Protein AF-A0A225UMZ2-F1 (afdb_monomer_lite)

Foldseek 3Di:
DKDKDKDWAAPDDQVVLVVVVVVLLQDQVSVCLLQVQWPDWAFPDDPDPFKTWIWTARDPQDIWIKIWGKDWDDWDDDPDQKTKTHMKIKIWTDDDPPPDPPPSVPPDPDDDDKGKIKMWTWIFMARPVVRDTIIMIMIIMDIDDDDPVRVVVVVVSVVSSVQSSCVVRPHHSDDDD

Structure (mmCIF, N/CA/C/O backbone):
data_AF-A0A225UMZ2-F1
#
_entry.id   AF-A0A225UMZ2-F1
#
loop_
_atom_site.group_PDB
_atom_site.id
_atom_site.type_symbol
_atom_site.label_atom_id
_atom_site.label_alt_id
_atom_site.label_comp_id
_atom_site.label_asym_id
_atom_site.label_entity_id
_atom_site.label_seq_id
_atom_site.pdbx_PDB_ins_code
_atom_site.Cartn_x
_atom_site.Cartn_y
_atom_site.Cartn_z
_atom_site.occupancy
_atom_site.B_iso_or_equiv
_atom_site.auth_seq_id
_atom_site.auth_comp_id
_atom_site.auth_asym_id
_atom_site.auth_atom_id
_atom_site.pdbx_PDB_model_num
ATOM 1 N N . MET A 1 1 ? 6.410 16.749 -6.925 1.00 76.00 1 MET A N 1
ATOM 2 C CA . MET A 1 1 ? 5.091 16.832 -6.270 1.00 76.00 1 MET A CA 1
ATOM 3 C C . MET A 1 1 ? 5.133 15.996 -5.007 1.00 76.00 1 MET A C 1
ATOM 5 O O . MET A 1 1 ? 5.710 14.918 -5.024 1.00 76.00 1 MET A O 1
ATOM 9 N N . GLU A 1 2 ? 4.559 16.502 -3.923 1.00 85.69 2 GLU A N 1
ATOM 10 C CA . GLU A 1 2 ? 4.365 15.748 -2.683 1.00 85.69 2 GLU A CA 1
ATOM 11 C C . GLU A 1 2 ? 2.868 15.658 -2.413 1.00 85.69 2 GLU A C 1
ATOM 13 O O . GLU A 1 2 ? 2.123 16.589 -2.733 1.00 85.69 2 GLU A O 1
ATOM 18 N N . PHE A 1 3 ? 2.417 14.535 -1.869 1.00 87.19 3 PHE A N 1
ATOM 19 C CA . PHE A 1 3 ? 1.019 14.335 -1.529 1.00 87.19 3 PHE A CA 1
ATOM 20 C C . PHE A 1 3 ? 0.866 13.487 -0.272 1.00 87.19 3 PHE A C 1
ATOM 22 O O . PHE A 1 3 ? 1.701 12.640 0.051 1.00 87.19 3 PHE A O 1
ATOM 29 N N . VAL A 1 4 ? -0.253 13.714 0.411 1.00 90.75 4 VAL A N 1
ATOM 30 C CA . VAL A 1 4 ? -0.710 12.905 1.535 1.00 90.75 4 VAL A CA 1
ATOM 31 C C . VAL A 1 4 ? -2.214 12.734 1.395 1.00 90.75 4 VAL A C 1
ATOM 33 O O . VAL A 1 4 ? -2.961 13.709 1.437 1.00 90.75 4 VAL A O 1
ATOM 36 N N . PHE A 1 5 ? -2.663 11.493 1.273 1.00 90.75 5 PHE A N 1
ATOM 37 C CA . PHE A 1 5 ? -4.070 11.134 1.382 1.00 90.75 5 PHE A CA 1
ATOM 38 C C . PHE A 1 5 ? -4.278 10.375 2.679 1.00 90.75 5 PHE A C 1
ATOM 40 O O . PHE A 1 5 ? -3.479 9.512 3.026 1.00 90.75 5 PHE A O 1
ATOM 47 N N . THR A 1 6 ? -5.336 10.703 3.410 1.00 91.62 6 THR A N 1
ATOM 48 C CA . THR A 1 6 ? -5.644 10.071 4.694 1.00 91.62 6 THR A CA 1
ATOM 49 C C . THR A 1 6 ? -7.100 9.645 4.707 1.00 91.62 6 THR A C 1
ATOM 51 O O . THR A 1 6 ? -7.973 10.432 4.346 1.00 91.62 6 THR A O 1
ATOM 54 N N . LYS A 1 7 ? -7.363 8.416 5.150 1.00 91.62 7 LYS A N 1
ATOM 55 C CA . LYS A 1 7 ? -8.717 7.894 5.340 1.00 91.62 7 LYS A CA 1
ATOM 56 C C . LYS A 1 7 ? -8.797 7.098 6.637 1.00 91.62 7 LYS A C 1
ATOM 58 O O . LYS A 1 7 ? -7.890 6.328 6.955 1.00 91.62 7 LYS A O 1
ATOM 63 N N . ASN A 1 8 ? -9.877 7.310 7.385 1.00 92.62 8 ASN A N 1
ATOM 64 C CA . ASN A 1 8 ? -10.164 6.553 8.598 1.00 92.62 8 ASN A CA 1
ATOM 65 C C . ASN A 1 8 ? -11.113 5.396 8.266 1.00 92.62 8 ASN A C 1
ATOM 67 O O . ASN A 1 8 ? -12.012 5.534 7.436 1.00 92.62 8 ASN A O 1
ATOM 71 N N . PHE A 1 9 ? -10.917 4.280 8.948 1.00 92.19 9 PHE A N 1
ATOM 72 C CA . PHE A 1 9 ? -11.691 3.056 8.851 1.00 92.19 9 PHE A CA 1
ATOM 73 C C . PHE A 1 9 ? -11.957 2.513 10.255 1.00 92.19 9 PHE A C 1
ATOM 75 O O . PHE A 1 9 ? -11.278 2.879 11.214 1.00 92.19 9 PHE A O 1
ATOM 82 N N . TYR A 1 10 ? -12.925 1.609 10.361 1.00 92.00 10 TYR A N 1
ATOM 83 C CA . TYR A 1 10 ? -13.291 0.966 11.617 1.00 92.00 10 TYR A CA 1
ATOM 84 C C . TYR A 1 10 ? -13.290 -0.550 11.439 1.00 92.00 10 TYR A C 1
ATOM 86 O O . TYR A 1 10 ? -13.805 -1.060 10.446 1.00 92.00 10 TYR A O 1
ATOM 94 N N . GLY A 1 11 ? -12.716 -1.260 12.411 1.00 91.06 11 GLY A N 1
ATOM 95 C CA . GLY A 1 11 ? -12.683 -2.723 12.435 1.00 91.06 11 GLY A CA 1
ATOM 96 C C . GLY A 1 11 ? -11.628 -3.356 11.525 1.00 91.06 11 GLY A C 1
ATOM 97 O O . GLY A 1 11 ? -11.716 -4.550 11.253 1.00 91.06 11 GLY A O 1
ATOM 98 N N . LEU A 1 12 ? -10.638 -2.594 11.046 1.00 92.75 12 LEU A N 1
ATOM 99 C CA . LEU A 1 12 ? -9.541 -3.166 10.262 1.00 92.75 12 LEU A CA 1
ATOM 100 C C . LEU A 1 12 ? -8.476 -3.780 11.173 1.00 92.75 12 LEU A C 1
ATOM 102 O O . LEU A 1 12 ? -8.051 -3.162 12.147 1.00 92.75 12 LEU A O 1
ATOM 106 N N . ASN A 1 13 ? -7.974 -4.956 10.796 1.00 93.62 13 ASN A N 1
ATOM 107 C CA . ASN A 1 13 ? -6.740 -5.497 11.355 1.00 93.62 13 ASN A CA 1
ATOM 108 C C . ASN A 1 13 ? -5.546 -4.933 10.573 1.00 93.62 13 ASN A C 1
ATOM 110 O O . ASN A 1 13 ? -5.276 -5.335 9.439 1.00 93.62 13 ASN A O 1
ATOM 114 N N . VAL A 1 14 ? -4.842 -3.978 11.180 1.00 92.88 14 VAL A N 1
ATOM 115 C CA . VAL A 1 14 ? -3.746 -3.237 10.542 1.00 92.88 14 VAL A CA 1
ATOM 116 C C . VAL A 1 14 ? -2.566 -4.145 10.183 1.00 92.88 14 VAL A C 1
ATOM 118 O O . VAL A 1 14 ? -2.003 -4.010 9.097 1.00 92.88 14 VAL A O 1
ATOM 121 N N . LEU A 1 15 ? -2.209 -5.101 11.045 1.00 91.50 15 LEU A N 1
ATOM 122 C CA . LEU A 1 15 ? -1.116 -6.038 10.770 1.00 91.50 15 LEU A CA 1
ATOM 123 C C . LEU A 1 15 ? -1.454 -6.947 9.585 1.00 91.50 15 LEU A C 1
ATOM 125 O O . LEU A 1 15 ? -0.656 -7.074 8.656 1.00 91.50 15 LEU A O 1
ATOM 129 N N . GLU A 1 16 ? -2.641 -7.550 9.601 1.00 93.38 16 GLU A N 1
ATOM 130 C CA . GLU A 1 16 ? -3.085 -8.452 8.537 1.00 93.38 16 GLU A CA 1
ATOM 131 C C . GLU A 1 16 ? -3.171 -7.723 7.189 1.00 93.38 16 GLU A C 1
ATOM 133 O O . GLU A 1 16 ? -2.684 -8.224 6.174 1.00 93.38 16 GLU A O 1
ATOM 138 N N . LEU A 1 17 ? -3.719 -6.504 7.178 1.00 94.06 17 LEU A N 1
ATOM 139 C CA . LEU A 1 17 ? -3.796 -5.659 5.987 1.00 94.06 17 LEU A CA 1
ATOM 140 C C . LEU A 1 17 ? -2.411 -5.394 5.386 1.00 94.06 17 LEU A C 1
ATOM 142 O O . LEU A 1 17 ? -2.221 -5.494 4.170 1.00 94.06 17 LEU A O 1
ATOM 146 N N . MET A 1 18 ? -1.430 -5.080 6.231 1.00 93.38 18 MET A N 1
ATOM 147 C CA . MET A 1 18 ? -0.075 -4.758 5.789 1.00 93.38 18 MET A CA 1
ATOM 148 C C . MET A 1 18 ? 0.695 -5.999 5.335 1.00 93.38 18 MET A C 1
ATOM 150 O O . MET A 1 18 ? 1.402 -5.938 4.330 1.00 93.38 18 MET A O 1
ATOM 154 N N . GLN A 1 19 ? 0.490 -7.148 5.981 1.00 91.69 19 GLN A N 1
ATOM 155 C CA . GLN A 1 19 ? 1.027 -8.433 5.523 1.00 91.69 19 GLN A CA 1
ATOM 156 C C . GLN A 1 19 ? 0.451 -8.837 4.163 1.00 91.69 19 GLN A C 1
ATOM 158 O O . GLN A 1 19 ? 1.203 -9.213 3.263 1.00 91.69 19 GLN A O 1
ATOM 163 N N . ARG A 1 20 ? -0.867 -8.708 3.971 1.00 93.56 20 ARG A N 1
ATOM 164 C CA . ARG A 1 20 ? -1.516 -8.974 2.679 1.00 93.56 20 ARG A CA 1
ATOM 165 C C . ARG A 1 20 ? -1.030 -8.013 1.599 1.00 93.56 20 ARG A C 1
ATOM 167 O O . ARG A 1 20 ? -0.719 -8.452 0.497 1.00 93.56 20 ARG A O 1
ATOM 174 N N . THR A 1 21 ? -0.890 -6.726 1.923 1.00 92.88 21 THR A N 1
ATOM 175 C CA . THR A 1 21 ? -0.311 -5.732 1.004 1.00 92.88 21 THR A CA 1
ATOM 176 C C . THR A 1 21 ? 1.104 -6.121 0.588 1.00 92.88 21 THR A C 1
ATOM 178 O O . THR A 1 21 ? 1.418 -6.103 -0.601 1.00 92.88 21 THR A O 1
ATOM 181 N N . TRP A 1 22 ? 1.944 -6.520 1.546 1.00 90.81 22 TRP A N 1
ATOM 182 C CA . TRP A 1 22 ? 3.306 -6.973 1.286 1.00 90.81 22 TRP A CA 1
ATOM 183 C C . TRP A 1 22 ? 3.336 -8.181 0.348 1.00 90.81 22 TRP A C 1
ATOM 185 O O . TRP A 1 22 ? 3.989 -8.124 -0.692 1.00 90.81 22 TRP A O 1
ATOM 195 N N . VAL A 1 23 ? 2.589 -9.242 0.659 1.00 90.69 23 VAL A N 1
ATOM 196 C CA . VAL A 1 23 ? 2.543 -10.459 -0.167 1.00 90.69 23 VAL A CA 1
ATOM 197 C C . VAL A 1 23 ? 2.048 -10.149 -1.582 1.00 90.69 23 VAL A C 1
ATOM 199 O O . VAL A 1 23 ? 2.698 -10.537 -2.554 1.00 90.69 23 VAL A O 1
ATOM 202 N N . ASN A 1 24 ? 0.964 -9.379 -1.712 1.00 91.50 24 ASN A N 1
ATOM 203 C CA . ASN A 1 24 ? 0.419 -8.988 -3.013 1.00 91.50 24 ASN A CA 1
ATOM 204 C C . ASN A 1 24 ? 1.403 -8.129 -3.818 1.00 91.50 24 ASN A C 1
ATOM 206 O O . ASN A 1 24 ? 1.439 -8.224 -5.041 1.00 91.50 24 ASN A O 1
ATOM 210 N N . SER A 1 25 ? 2.235 -7.323 -3.148 1.00 88.38 25 SER A N 1
ATOM 211 C CA . SER A 1 25 ? 3.256 -6.498 -3.805 1.00 88.38 25 SER A CA 1
ATOM 212 C C . SER A 1 25 ? 4.420 -7.290 -4.407 1.00 88.38 25 SER A C 1
ATOM 214 O O . SER A 1 25 ? 5.198 -6.728 -5.173 1.00 88.38 25 SER A O 1
ATOM 216 N N . LEU A 1 26 ? 4.540 -8.581 -4.076 1.00 88.19 26 LEU A N 1
ATOM 217 C CA . LEU A 1 26 ? 5.625 -9.461 -4.520 1.00 88.19 26 LEU A CA 1
ATOM 218 C C . LEU A 1 26 ? 5.174 -10.525 -5.532 1.00 88.19 26 LEU A C 1
ATOM 220 O O . LEU A 1 26 ? 6.015 -11.192 -6.134 1.00 88.19 26 LEU A O 1
ATOM 224 N N . GLN A 1 27 ? 3.867 -10.689 -5.740 1.00 91.00 27 GLN A N 1
ATOM 225 C CA . GLN A 1 27 ? 3.296 -11.666 -6.667 1.00 91.00 27 GLN A CA 1
ATOM 226 C C . GLN A 1 27 ? 2.746 -10.956 -7.901 1.00 91.00 27 GLN A C 1
ATOM 228 O O . GLN A 1 27 ? 1.869 -10.108 -7.783 1.00 91.00 27 GLN A O 1
ATOM 233 N N . LEU A 1 28 ? 3.237 -11.309 -9.094 1.00 90.81 28 LEU A N 1
ATOM 234 C CA . LEU A 1 28 ? 2.890 -10.604 -10.335 1.00 90.81 28 LEU A CA 1
ATOM 235 C C . LEU A 1 28 ? 1.375 -10.535 -10.579 1.00 90.81 28 LEU A C 1
ATOM 237 O O . LEU A 1 28 ? 0.860 -9.468 -10.905 1.00 90.81 28 LEU A O 1
ATOM 241 N N . ASP A 1 29 ? 0.669 -11.654 -10.417 1.00 93.31 29 ASP A N 1
ATOM 242 C CA . ASP A 1 29 ? -0.768 -11.728 -10.702 1.00 93.31 29 ASP A CA 1
ATOM 243 C C . ASP A 1 29 ? -1.606 -10.912 -9.711 1.00 93.31 29 ASP A C 1
ATOM 245 O O . ASP A 1 29 ? -2.589 -10.284 -10.104 1.00 93.31 29 ASP A O 1
ATOM 249 N N . GLU A 1 30 ? -1.192 -10.853 -8.445 1.00 93.44 30 GLU A N 1
ATOM 250 C CA . GLU A 1 30 ? -1.835 -10.006 -7.436 1.00 93.44 30 GLU A CA 1
ATOM 251 C C . GLU A 1 30 ? -1.499 -8.531 -7.651 1.00 93.44 30 GLU A C 1
ATOM 253 O O . GLU A 1 30 ? -2.386 -7.676 -7.633 1.00 93.44 30 GLU A O 1
ATOM 258 N N . PHE A 1 31 ? -0.235 -8.222 -7.935 1.00 90.00 31 PHE A N 1
ATOM 259 C CA . PHE A 1 31 ? 0.223 -6.865 -8.198 1.00 90.00 31 PHE A CA 1
ATOM 260 C C . PHE A 1 31 ? -0.491 -6.247 -9.406 1.00 90.00 31 PHE A C 1
ATOM 262 O O . PHE A 1 31 ? -0.905 -5.087 -9.359 1.00 90.00 31 PHE A O 1
ATOM 269 N N . LYS A 1 32 ? -0.738 -7.044 -10.453 1.00 91.56 32 LYS A N 1
ATOM 270 C CA . LYS A 1 32 ? -1.510 -6.646 -11.638 1.00 91.56 32 LYS A CA 1
ATOM 271 C C . LYS A 1 32 ? -2.940 -6.210 -11.337 1.00 91.56 32 LYS A C 1
ATOM 273 O O . LYS A 1 32 ? -3.489 -5.400 -12.077 1.00 91.56 32 LYS A O 1
ATOM 278 N N . LYS A 1 33 ? -3.561 -6.697 -10.261 1.00 91.31 33 LYS A N 1
ATOM 279 C CA . LYS A 1 33 ? -4.907 -6.237 -9.872 1.00 91.31 33 LYS A CA 1
ATOM 280 C C . LYS A 1 33 ? -4.904 -4.758 -9.476 1.00 91.31 33 LYS A C 1
ATOM 282 O O . LYS A 1 33 ? -5.926 -4.089 -9.596 1.00 91.31 33 LYS A O 1
ATOM 287 N N . ILE A 1 34 ? -3.751 -4.242 -9.046 1.00 89.19 34 ILE A N 1
ATOM 288 C CA . ILE A 1 34 ? -3.539 -2.835 -8.699 1.00 89.19 34 ILE A CA 1
ATOM 289 C C . ILE A 1 34 ? -2.927 -2.087 -9.895 1.00 89.19 34 ILE A C 1
ATOM 291 O O . ILE A 1 34 ? -3.496 -1.095 -10.358 1.00 89.19 34 ILE A O 1
ATOM 295 N N . LYS A 1 35 ? -1.816 -2.598 -10.440 1.00 87.88 35 LYS A N 1
ATOM 296 C CA . LYS A 1 35 ? -1.074 -2.036 -11.583 1.00 87.88 35 LYS A CA 1
ATOM 297 C C . LYS A 1 35 ? -1.128 -2.971 -12.794 1.00 87.88 35 LYS A C 1
ATOM 299 O O . LYS A 1 35 ? -0.222 -3.765 -13.039 1.00 87.88 35 LYS A O 1
ATOM 304 N N . ALA A 1 36 ? -2.233 -2.913 -13.533 1.00 85.69 36 ALA A N 1
ATOM 305 C CA . ALA A 1 36 ? -2.565 -3.857 -14.609 1.00 85.69 36 ALA A CA 1
ATOM 306 C C . ALA A 1 36 ? -1.544 -3.896 -15.758 1.00 85.69 36 ALA A C 1
ATOM 308 O O . ALA A 1 36 ? -1.398 -4.908 -16.445 1.00 85.69 36 ALA A O 1
ATOM 309 N N . GLU A 1 37 ? -0.827 -2.800 -15.959 1.00 82.81 37 GLU A N 1
ATOM 310 C CA . GLU A 1 37 ? 0.190 -2.614 -16.983 1.00 82.81 37 GLU A CA 1
ATOM 311 C C . GLU A 1 37 ? 1.515 -3.346 -16.685 1.00 82.81 37 GLU A C 1
ATOM 313 O O . GLU A 1 37 ? 2.346 -3.510 -17.583 1.00 82.81 37 GLU A O 1
ATOM 318 N N . THR A 1 38 ? 1.715 -3.844 -15.459 1.00 85.00 38 THR A N 1
ATOM 319 C CA . THR A 1 38 ? 2.927 -4.577 -15.080 1.00 85.00 38 THR A CA 1
ATOM 320 C C . THR A 1 38 ? 3.045 -5.896 -15.840 1.00 85.00 38 THR A C 1
ATOM 322 O O . THR A 1 38 ? 2.191 -6.772 -15.757 1.00 85.00 38 THR A O 1
ATOM 325 N N . ARG A 1 39 ? 4.143 -6.075 -16.571 1.00 85.12 39 ARG A N 1
ATOM 326 C CA . ARG A 1 39 ? 4.466 -7.272 -17.362 1.00 85.12 39 ARG A CA 1
ATOM 327 C C . ARG A 1 39 ? 5.365 -8.246 -16.623 1.00 85.12 39 ARG A C 1
ATOM 329 O O . ARG A 1 39 ? 5.205 -9.453 -16.777 1.00 85.12 39 ARG A O 1
ATOM 336 N N . ARG A 1 40 ? 6.304 -7.724 -15.839 1.00 85.56 40 ARG A N 1
ATOM 337 C CA . ARG A 1 40 ? 7.266 -8.510 -15.066 1.00 85.56 40 ARG A CA 1
ATOM 338 C C . ARG A 1 40 ? 7.352 -7.944 -13.667 1.00 85.56 40 ARG A C 1
ATOM 340 O O . ARG A 1 40 ? 7.448 -6.734 -13.510 1.00 85.56 40 ARG A O 1
ATOM 347 N N . LEU A 1 41 ? 7.390 -8.839 -12.692 1.00 88.25 41 LEU A N 1
ATOM 348 C CA . LEU A 1 41 ? 7.704 -8.537 -11.308 1.00 88.25 41 LEU A CA 1
ATOM 349 C C . LEU A 1 41 ? 8.673 -9.612 -10.826 1.00 88.25 41 LEU A C 1
ATOM 351 O O . LEU A 1 41 ? 8.344 -10.796 -10.866 1.00 88.25 41 LEU A O 1
ATOM 355 N N . GLN A 1 42 ? 9.885 -9.223 -10.444 1.00 87.62 42 GLN A N 1
ATOM 356 C CA . GLN A 1 42 ? 10.892 -10.179 -9.989 1.00 87.62 42 GLN A CA 1
ATOM 357 C C . GLN A 1 42 ? 11.772 -9.574 -8.906 1.00 87.62 42 GLN A C 1
ATOM 359 O O . GLN A 1 42 ? 12.426 -8.559 -9.136 1.00 87.62 42 GLN A O 1
ATOM 364 N N . VAL A 1 43 ? 11.856 -10.251 -7.761 1.00 86.75 43 VAL A N 1
ATOM 365 C CA . VAL A 1 43 ? 12.824 -9.924 -6.710 1.00 86.75 43 VAL A CA 1
ATOM 366 C C . VAL A 1 43 ? 14.237 -10.160 -7.244 1.00 86.75 43 VAL A C 1
ATOM 368 O O . VAL A 1 43 ? 14.581 -11.267 -7.654 1.00 86.75 43 VAL A O 1
ATOM 371 N N . LEU A 1 44 ? 15.037 -9.096 -7.278 1.00 86.19 44 LEU A N 1
ATOM 372 C CA . LEU A 1 44 ? 16.437 -9.124 -7.695 1.00 86.19 44 LEU A CA 1
ATOM 373 C C . LEU A 1 44 ? 17.356 -9.411 -6.511 1.00 86.19 44 LEU A C 1
ATOM 375 O O . LEU A 1 44 ? 18.332 -10.142 -6.647 1.00 86.19 44 LEU A O 1
ATOM 379 N N . GLN A 1 45 ? 17.047 -8.818 -5.359 1.00 85.12 45 GLN A N 1
ATOM 380 C CA . GLN A 1 45 ? 17.864 -8.933 -4.163 1.00 85.12 45 GLN A CA 1
ATOM 381 C C . GLN A 1 45 ? 17.000 -8.798 -2.916 1.00 85.12 45 GLN A C 1
ATOM 383 O O . GLN A 1 45 ? 16.217 -7.861 -2.785 1.00 85.12 45 GLN A O 1
ATOM 388 N N . GLN A 1 46 ? 17.193 -9.696 -1.958 1.00 88.31 46 GLN A N 1
ATOM 389 C CA . GLN A 1 46 ? 16.688 -9.516 -0.606 1.00 88.31 46 GLN A CA 1
ATOM 390 C C . GLN A 1 46 ? 17.783 -8.854 0.236 1.00 88.31 46 GLN A C 1
ATOM 392 O O . GLN A 1 46 ? 18.859 -9.425 0.398 1.00 88.31 46 GLN A O 1
ATOM 397 N N . ILE A 1 47 ? 17.530 -7.645 0.742 1.00 85.56 47 ILE A N 1
ATOM 398 C CA . ILE A 1 47 ? 18.488 -6.922 1.594 1.00 85.56 47 ILE A CA 1
ATOM 399 C C . ILE A 1 47 ? 18.442 -7.508 3.007 1.00 85.56 47 ILE A C 1
ATOM 401 O O . ILE A 1 47 ? 19.475 -7.768 3.616 1.00 85.56 47 ILE A O 1
ATOM 405 N N . ASN A 1 48 ? 17.231 -7.720 3.526 1.00 87.19 48 ASN A N 1
ATOM 406 C CA . ASN A 1 48 ? 16.975 -8.371 4.808 1.00 87.19 48 ASN A CA 1
ATOM 407 C C . ASN A 1 48 ? 15.532 -8.924 4.843 1.00 87.19 48 ASN A C 1
ATOM 409 O O . ASN A 1 48 ? 14.874 -9.041 3.810 1.00 87.19 48 ASN A O 1
ATOM 413 N N . GLN A 1 49 ? 15.028 -9.309 6.018 1.00 82.00 49 GLN A N 1
ATOM 414 C CA . GLN A 1 49 ? 13.673 -9.865 6.164 1.00 82.00 49 GLN A CA 1
ATOM 415 C C . GLN A 1 49 ? 12.549 -8.869 5.844 1.00 82.00 49 GLN A C 1
ATOM 417 O O . GLN A 1 49 ? 11.443 -9.293 5.527 1.00 82.00 49 GLN A O 1
ATOM 422 N N . THR A 1 50 ? 12.822 -7.568 5.910 1.00 83.19 50 THR A N 1
ATOM 423 C CA . THR A 1 50 ? 11.822 -6.511 5.750 1.00 83.19 50 THR A CA 1
ATOM 424 C C . THR A 1 50 ? 12.100 -5.578 4.578 1.00 83.19 50 THR A C 1
ATOM 426 O O . THR A 1 50 ? 11.333 -4.645 4.372 1.00 83.19 50 THR A O 1
ATOM 429 N N . ALA A 1 51 ? 13.162 -5.811 3.801 1.00 84.62 51 ALA A N 1
ATOM 430 C CA . ALA A 1 51 ? 13.559 -4.973 2.677 1.00 84.62 51 ALA A CA 1
ATOM 431 C C . ALA A 1 51 ? 14.011 -5.809 1.472 1.00 84.62 51 ALA A C 1
ATOM 433 O O . ALA A 1 51 ? 14.886 -6.678 1.584 1.00 84.62 51 ALA A O 1
ATOM 434 N N . MET A 1 52 ? 13.440 -5.519 0.304 1.00 85.12 52 MET A N 1
ATOM 435 C CA . MET A 1 52 ? 13.700 -6.228 -0.950 1.00 85.12 52 MET A CA 1
ATOM 436 C C . MET A 1 52 ? 13.801 -5.258 -2.123 1.00 85.12 52 MET A C 1
ATOM 438 O O . MET A 1 52 ? 13.028 -4.310 -2.218 1.00 85.12 52 MET A O 1
ATOM 442 N N . VAL A 1 53 ? 14.706 -5.550 -3.052 1.00 83.75 53 VAL A N 1
ATOM 443 C CA . VAL A 1 53 ? 14.814 -4.892 -4.354 1.00 83.75 53 VAL A CA 1
ATOM 444 C C . VAL A 1 53 ? 14.222 -5.809 -5.408 1.00 83.75 53 VAL A C 1
ATOM 446 O O . VAL A 1 53 ? 14.585 -6.984 -5.507 1.00 83.75 53 VAL A O 1
ATOM 449 N N . PHE A 1 54 ? 13.338 -5.274 -6.233 1.00 83.25 54 PHE A N 1
ATOM 450 C CA . PHE A 1 54 ? 12.714 -5.991 -7.331 1.00 83.25 54 PHE A CA 1
ATOM 451 C C . PHE A 1 54 ? 12.647 -5.120 -8.573 1.00 83.25 54 PHE A C 1
ATOM 453 O O . PHE A 1 54 ? 12.741 -3.896 -8.521 1.00 83.25 54 PHE A O 1
ATOM 460 N N . VAL A 1 55 ? 12.490 -5.781 -9.709 1.00 82.50 55 VAL A N 1
ATOM 461 C CA . VAL A 1 55 ? 12.238 -5.132 -10.985 1.00 82.50 55 VAL A CA 1
ATOM 462 C C . VAL A 1 55 ? 10.768 -5.256 -11.348 1.00 82.50 55 VAL A C 1
ATOM 464 O O . VAL A 1 55 ? 10.180 -6.330 -11.209 1.00 82.50 55 VAL A O 1
ATOM 467 N N . CYS A 1 56 ? 10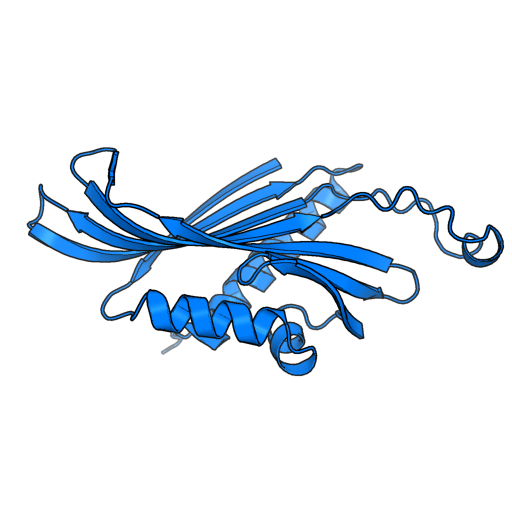.204 -4.152 -11.817 1.00 78.50 56 CYS A N 1
ATOM 468 C CA . CYS A 1 56 ? 8.859 -4.018 -12.341 1.00 78.50 56 CYS A CA 1
ATOM 469 C C . CYS A 1 56 ? 8.957 -3.510 -13.787 1.00 78.50 56 CYS A C 1
ATOM 471 O O . CYS A 1 56 ? 9.374 -2.372 -14.019 1.00 78.50 56 CYS A O 1
ATOM 473 N N . ASP A 1 57 ? 8.600 -4.351 -14.760 1.00 77.06 57 ASP A N 1
ATOM 474 C CA . ASP A 1 57 ? 8.508 -3.922 -16.160 1.00 77.06 57 ASP A CA 1
ATOM 475 C C . ASP A 1 57 ? 7.067 -3.505 -16.447 1.00 77.06 57 ASP A C 1
ATOM 477 O O . ASP A 1 57 ? 6.145 -4.282 -16.214 1.00 77.06 57 ASP A O 1
ATOM 481 N N . VAL A 1 58 ? 6.861 -2.299 -16.966 1.00 69.38 58 VAL A N 1
ATOM 482 C CA . VAL A 1 58 ? 5.528 -1.673 -17.111 1.00 69.38 58 VAL A CA 1
ATOM 483 C C . VAL A 1 58 ? 5.121 -1.534 -18.589 1.00 69.38 58 VAL A C 1
ATOM 485 O O . VAL A 1 58 ? 4.009 -1.150 -18.938 1.00 69.38 58 VAL A O 1
ATOM 488 N N . GLY A 1 59 ? 6.037 -1.869 -19.500 1.00 63.56 59 GLY A N 1
ATOM 489 C CA . GLY A 1 59 ? 5.855 -1.760 -20.942 1.00 63.56 59 GLY A CA 1
ATOM 490 C C . GLY A 1 59 ? 7.097 -2.231 -21.702 1.00 63.56 59 GLY A C 1
ATOM 491 O O . GLY A 1 59 ? 8.104 -2.555 -21.077 1.00 63.56 59 GLY A O 1
ATOM 492 N N . PRO A 1 60 ? 7.054 -2.270 -23.046 1.00 51.38 60 PRO A N 1
ATOM 493 C CA . PRO A 1 60 ? 8.157 -2.768 -23.875 1.00 51.38 60 PRO A CA 1
ATOM 494 C C . PRO A 1 60 ? 9.451 -1.952 -23.740 1.00 51.38 60 PRO A C 1
ATOM 496 O O . PRO A 1 60 ? 10.507 -2.446 -24.110 1.00 51.38 60 PRO A O 1
ATOM 499 N N . CYS A 1 61 ? 9.371 -0.740 -23.187 1.00 47.72 61 CYS A N 1
ATOM 500 C CA . CYS A 1 61 ? 10.521 0.138 -23.008 1.00 47.72 61 CYS A CA 1
ATOM 501 C C . CYS A 1 61 ? 10.777 0.541 -21.545 1.00 47.72 61 CYS A C 1
ATOM 503 O O . CYS A 1 61 ? 11.678 1.337 -21.294 1.00 47.72 61 CYS A O 1
ATOM 505 N N . LEU A 1 62 ? 9.980 0.053 -20.582 1.00 53.69 62 LEU A N 1
ATOM 506 C CA . LEU A 1 62 ? 10.025 0.550 -19.203 1.00 53.69 62 LEU A CA 1
ATOM 507 C C . LEU A 1 62 ? 10.376 -0.563 -18.221 1.00 53.69 62 LEU A C 1
ATOM 509 O O . LEU A 1 62 ? 9.537 -1.412 -17.924 1.00 53.69 62 LEU A O 1
ATOM 513 N N . ARG A 1 63 ? 11.605 -0.497 -17.705 1.00 52.62 63 ARG A N 1
ATOM 514 C CA . ARG A 1 63 ? 12.137 -1.327 -16.624 1.00 52.62 63 ARG A CA 1
ATOM 515 C C . ARG A 1 63 ? 12.401 -0.431 -15.425 1.00 52.62 63 ARG A C 1
ATOM 517 O O . ARG A 1 63 ? 13.226 0.472 -15.523 1.00 52.62 63 ARG A O 1
ATOM 524 N N . VAL A 1 64 ? 11.706 -0.657 -14.315 1.00 59.53 64 VAL A N 1
ATOM 525 C CA . VAL A 1 64 ? 11.876 0.145 -13.097 1.00 59.53 64 VAL A CA 1
ATOM 526 C C . VAL A 1 64 ? 12.308 -0.759 -11.954 1.00 59.53 64 VAL A C 1
ATOM 528 O O . VAL A 1 64 ? 11.686 -1.788 -11.704 1.00 59.53 64 VAL A O 1
ATOM 531 N N . SER A 1 65 ? 13.379 -0.386 -11.258 1.00 56.16 65 SER A N 1
ATOM 532 C CA . SER A 1 65 ? 13.819 -1.081 -10.047 1.00 56.16 65 SER A CA 1
ATOM 533 C C . SER A 1 65 ? 13.238 -0.384 -8.828 1.00 56.16 65 SER A C 1
ATOM 535 O O . SER A 1 65 ? 13.452 0.814 -8.635 1.00 56.16 65 SER A O 1
ATOM 537 N N . TRP A 1 66 ? 12.491 -1.120 -8.015 1.00 60.81 66 TRP A N 1
ATOM 538 C CA . TRP A 1 66 ? 11.872 -0.629 -6.790 1.00 60.81 66 TRP A CA 1
ATOM 539 C C . TRP A 1 66 ? 12.477 -1.335 -5.581 1.00 60.81 66 TRP A C 1
ATOM 541 O O . TRP A 1 66 ? 12.808 -2.519 -5.633 1.00 60.81 66 TRP A O 1
ATOM 551 N N . SER A 1 67 ? 12.607 -0.600 -4.484 1.00 60.72 67 SER A N 1
ATOM 552 C CA . SER A 1 67 ? 12.912 -1.136 -3.164 1.00 60.72 67 SER A CA 1
ATOM 553 C C . SER A 1 67 ? 11.652 -1.065 -2.313 1.00 60.72 67 SER A C 1
ATOM 555 O O . SER A 1 67 ? 11.147 0.037 -2.095 1.00 60.72 67 SER A O 1
ATOM 557 N N . ASN A 1 68 ? 11.140 -2.211 -1.855 1.00 68.12 68 ASN A N 1
ATOM 558 C CA . ASN A 1 68 ? 10.063 -2.266 -0.868 1.00 68.12 68 ASN A CA 1
ATOM 559 C C . ASN A 1 68 ? 10.649 -2.485 0.520 1.00 68.12 68 ASN A C 1
ATOM 561 O O . ASN A 1 68 ? 11.501 -3.357 0.698 1.00 68.12 68 ASN A O 1
ATOM 565 N N . ARG A 1 69 ? 10.146 -1.742 1.506 1.00 71.75 69 ARG A N 1
ATOM 566 C CA . ARG A 1 69 ? 10.509 -1.903 2.914 1.00 71.75 69 ARG A CA 1
ATOM 567 C C . ARG A 1 69 ? 9.270 -1.866 3.801 1.00 71.75 69 ARG A C 1
ATOM 569 O O . ARG A 1 69 ? 8.447 -0.970 3.641 1.00 71.75 69 ARG A O 1
ATOM 576 N N . ILE A 1 70 ? 9.152 -2.815 4.729 1.00 75.75 70 ILE A N 1
ATOM 577 C CA . ILE A 1 70 ? 8.134 -2.801 5.786 1.00 75.75 70 ILE A CA 1
ATOM 578 C C . ILE A 1 70 ? 8.767 -2.469 7.141 1.00 75.75 70 ILE A C 1
ATOM 580 O O . ILE A 1 70 ? 9.784 -3.043 7.530 1.00 75.75 70 ILE A O 1
ATOM 584 N N . GLU A 1 71 ? 8.179 -1.527 7.869 1.00 74.81 71 GLU A N 1
ATOM 585 C CA . GLU A 1 71 ? 8.667 -1.074 9.174 1.00 74.81 71 GLU A CA 1
ATOM 586 C C . GLU A 1 71 ? 7.508 -0.935 10.155 1.00 74.81 71 GLU A C 1
ATOM 588 O O . GLU A 1 71 ? 6.437 -0.451 9.796 1.00 74.81 71 GLU A O 1
ATOM 593 N N . SER A 1 72 ? 7.719 -1.343 11.405 1.00 72.75 72 SER A N 1
ATOM 594 C CA . SER A 1 72 ? 6.784 -1.048 12.489 1.00 72.75 72 SER A CA 1
ATOM 595 C C . SER A 1 72 ? 6.925 0.409 12.920 1.00 72.75 72 SER A C 1
ATOM 597 O O . SER A 1 72 ? 8.034 0.866 13.200 1.00 72.75 72 SER A O 1
ATOM 599 N N . ILE A 1 73 ? 5.805 1.110 13.054 1.00 74.88 73 ILE A N 1
ATOM 600 C CA . ILE A 1 73 ? 5.733 2.419 13.696 1.00 74.88 73 ILE A CA 1
ATOM 601 C C . ILE A 1 73 ? 5.551 2.202 15.193 1.00 74.88 73 ILE A C 1
ATOM 603 O O . ILE A 1 73 ? 4.555 1.626 15.639 1.00 74.88 73 ILE A O 1
ATOM 607 N N . THR A 1 74 ? 6.519 2.686 15.967 1.00 69.88 74 THR A N 1
ATOM 608 C CA . THR A 1 74 ? 6.457 2.694 17.429 1.00 69.88 74 THR A CA 1
ATOM 609 C C . THR A 1 74 ? 5.368 3.641 17.937 1.00 69.88 74 THR A C 1
ATOM 611 O O . THR A 1 74 ? 5.126 4.663 17.293 1.00 69.88 74 THR A O 1
ATOM 614 N N . PRO A 1 75 ? 4.761 3.362 19.107 1.00 64.31 75 PRO A N 1
ATOM 615 C CA . PRO A 1 75 ? 3.737 4.225 19.681 1.00 64.31 75 PRO A CA 1
ATOM 616 C C . PRO A 1 75 ? 4.270 5.643 19.854 1.00 64.31 75 PRO A C 1
ATOM 618 O O . PRO A 1 75 ? 5.271 5.857 20.537 1.00 64.31 75 PRO A O 1
ATOM 621 N N . GLY A 1 76 ? 3.597 6.604 19.234 1.00 63.09 76 GLY A N 1
ATOM 622 C CA . GLY A 1 76 ? 3.957 8.010 19.326 1.00 63.09 76 GLY A CA 1
ATOM 623 C C . GLY A 1 76 ? 2.726 8.898 19.335 1.00 63.09 76 GLY A C 1
ATOM 624 O O . GLY A 1 76 ? 1.663 8.521 18.834 1.00 63.09 76 GLY A O 1
ATOM 625 N N . THR A 1 77 ? 2.879 10.088 19.913 1.00 62.41 77 THR A N 1
ATOM 626 C CA . THR A 1 77 ? 1.883 11.151 19.791 1.00 62.41 77 THR A CA 1
ATOM 627 C C . THR A 1 77 ? 1.854 11.603 18.335 1.00 62.41 77 THR A C 1
ATOM 629 O O . THR A 1 77 ? 2.760 12.285 17.857 1.00 62.41 77 THR A O 1
ATOM 632 N N . LEU A 1 78 ? 0.814 11.188 17.623 1.00 67.12 78 LEU A N 1
ATOM 633 C CA . LEU A 1 78 ? 0.390 11.816 16.384 1.00 67.12 78 LEU A CA 1
ATOM 634 C C . LEU A 1 78 ? -0.202 13.178 16.804 1.00 67.12 78 LEU A C 1
ATOM 636 O O . LEU A 1 78 ? -0.851 13.279 17.839 1.00 67.12 78 LEU A O 1
ATOM 640 N N . SER A 1 79 ? 0.094 14.259 16.090 1.00 66.94 79 SER A N 1
ATOM 641 C CA . SER A 1 79 ? -0.330 15.625 16.463 1.00 66.94 79 SER A CA 1
ATOM 642 C C . SER A 1 79 ? -1.794 15.721 16.949 1.00 66.94 79 SER A C 1
ATOM 644 O O . SER A 1 79 ? -2.642 14.959 16.486 1.00 66.94 79 SER A O 1
ATOM 646 N N . ASP A 1 80 ? -2.094 16.684 17.831 1.00 66.50 80 ASP A N 1
ATOM 647 C CA . ASP A 1 80 ? -3.436 16.952 18.392 1.00 66.50 80 ASP A CA 1
ATOM 648 C C . ASP A 1 80 ? -4.041 15.829 19.257 1.00 66.50 80 ASP A C 1
ATOM 650 O O . ASP A 1 80 ? -5.179 15.407 19.064 1.00 66.50 80 ASP A O 1
ATOM 654 N N . GLY A 1 81 ? -3.290 15.333 20.248 1.00 73.12 81 GLY A N 1
ATOM 655 C CA . GLY A 1 81 ? -3.830 14.387 21.241 1.00 73.12 81 GLY A CA 1
ATOM 656 C C . GLY A 1 81 ? -4.179 13.006 20.673 1.00 73.12 81 GLY A C 1
ATOM 657 O O . GLY A 1 81 ? -4.876 12.223 21.326 1.00 73.12 81 GLY A O 1
ATOM 658 N N . LEU A 1 82 ? -3.697 12.705 19.468 1.00 82.44 82 LEU A N 1
ATOM 659 C CA . LEU A 1 82 ? -3.794 11.400 18.843 1.00 82.44 82 LEU A CA 1
ATOM 660 C C . LEU A 1 82 ? -2.585 10.558 19.255 1.00 82.44 82 LEU A C 1
ATOM 662 O O . LEU A 1 82 ? -1.446 11.016 19.255 1.00 82.44 82 LEU A O 1
ATOM 666 N N . THR A 1 83 ? -2.795 9.295 19.575 1.00 86.62 83 THR A N 1
ATOM 667 C CA . THR A 1 83 ? -1.697 8.331 19.682 1.00 86.62 83 THR A CA 1
ATOM 668 C C . THR A 1 83 ? -1.916 7.243 18.661 1.00 86.62 83 THR A C 1
ATOM 670 O O . THR A 1 83 ? -3.055 6.869 18.384 1.00 86.62 83 THR A O 1
ATOM 673 N N . GLY A 1 84 ? -0.837 6.749 18.063 1.00 85.12 84 GLY A N 1
ATOM 674 C CA . GLY A 1 84 ? -0.980 5.625 17.157 1.00 85.12 84 GLY A CA 1
ATOM 675 C C . GLY A 1 84 ? 0.251 4.759 17.012 1.00 85.12 84 GLY A C 1
ATOM 676 O O . GLY A 1 84 ? 1.385 5.190 17.224 1.00 85.12 84 GLY A O 1
ATOM 677 N N . THR A 1 85 ? -0.027 3.514 16.657 1.00 91.06 85 THR A N 1
ATOM 678 C CA . THR A 1 85 ? 0.919 2.427 16.405 1.00 91.06 85 THR A CA 1
ATOM 679 C C . THR A 1 85 ? 0.540 1.755 15.107 1.00 91.06 85 THR A C 1
ATOM 681 O O . THR A 1 85 ? -0.640 1.675 14.780 1.00 91.06 85 THR A O 1
ATOM 684 N N . GLY A 1 86 ? 1.502 1.236 14.359 1.00 92.38 86 GLY A N 1
ATOM 685 C CA . GLY A 1 86 ? 1.144 0.611 13.096 1.00 92.38 86 GLY A CA 1
ATOM 686 C C . GLY A 1 86 ? 2.327 0.144 12.285 1.00 92.38 86 GLY A C 1
ATOM 687 O O . GLY A 1 86 ? 3.374 -0.187 12.836 1.00 92.38 86 GLY A O 1
ATOM 688 N N . TYR A 1 87 ? 2.160 0.131 10.969 1.00 92.81 87 TYR A N 1
ATOM 689 C CA . TYR A 1 87 ? 3.201 -0.280 10.037 1.00 92.81 87 TYR A CA 1
ATOM 690 C C . TYR A 1 87 ? 3.241 0.649 8.831 1.00 92.81 87 TYR A C 1
ATOM 692 O O . TYR A 1 87 ? 2.217 1.180 8.400 1.00 92.81 87 TYR A O 1
ATOM 700 N N . VAL A 1 88 ? 4.428 0.791 8.258 1.00 91.75 88 VAL A N 1
ATOM 701 C CA . VAL A 1 88 ? 4.657 1.436 6.966 1.00 91.75 88 VAL A CA 1
ATOM 702 C C . VAL A 1 88 ? 5.137 0.395 5.987 1.00 91.75 88 VAL A C 1
ATOM 704 O O . VAL A 1 88 ? 6.034 -0.378 6.307 1.00 91.75 88 VAL A O 1
ATOM 707 N N . LEU A 1 89 ? 4.585 0.419 4.781 1.00 91.56 89 LEU A N 1
ATOM 708 C CA . LEU A 1 89 ? 5.172 -0.212 3.613 1.00 91.56 89 LEU A CA 1
ATOM 709 C C . LEU A 1 89 ? 5.571 0.891 2.642 1.00 91.56 89 LEU A C 1
ATOM 711 O O . LEU A 1 89 ? 4.714 1.582 2.097 1.00 91.56 89 LEU A O 1
ATOM 715 N N . GLY A 1 90 ? 6.874 1.078 2.472 1.00 90.00 90 GLY A N 1
ATOM 716 C CA . GLY A 1 90 ? 7.457 2.044 1.551 1.00 90.00 90 GLY A CA 1
ATOM 717 C C . GLY A 1 90 ? 7.939 1.372 0.274 1.00 90.00 90 GLY A C 1
ATOM 718 O O . GLY A 1 90 ? 8.459 0.261 0.319 1.00 90.00 90 GLY A O 1
ATOM 719 N N . THR A 1 91 ? 7.808 2.074 -0.843 1.00 87.00 91 THR A N 1
ATOM 720 C CA . THR A 1 91 ? 8.342 1.732 -2.157 1.00 87.00 91 THR A CA 1
ATOM 721 C C . THR A 1 91 ? 9.152 2.912 -2.671 1.00 87.00 91 THR A C 1
ATOM 723 O O . THR A 1 91 ? 8.634 4.022 -2.784 1.00 87.00 91 THR A O 1
ATOM 726 N N . GLN A 1 92 ? 10.408 2.682 -3.032 1.00 85.69 92 GLN A N 1
ATOM 727 C CA . GLN A 1 92 ? 11.268 3.715 -3.603 1.00 85.69 92 GLN A CA 1
ATOM 728 C C . GLN A 1 92 ? 11.870 3.255 -4.927 1.00 85.69 92 GLN A C 1
ATOM 730 O O . GLN A 1 92 ? 12.439 2.166 -5.012 1.00 85.69 92 GLN A O 1
ATOM 735 N N . SER A 1 93 ? 11.786 4.098 -5.954 1.00 79.19 93 SER A N 1
ATOM 736 C CA . SER A 1 93 ? 12.511 3.903 -7.204 1.00 79.19 93 SER A CA 1
ATOM 737 C C . SER A 1 93 ? 14.011 4.041 -6.959 1.00 79.19 93 SER A C 1
ATOM 739 O O . SER A 1 93 ? 14.468 5.041 -6.399 1.00 79.19 93 SER A O 1
ATOM 741 N N . VAL A 1 94 ? 14.782 3.071 -7.430 1.00 71.94 94 VAL A N 1
ATOM 742 C CA . VAL A 1 94 ? 16.243 3.120 -7.419 1.00 71.94 94 VAL A CA 1
ATOM 743 C C . VAL A 1 94 ? 16.701 3.502 -8.822 1.00 71.94 94 VAL A C 1
ATOM 745 O O . VAL A 1 94 ? 16.322 2.825 -9.781 1.00 71.94 94 VAL A O 1
ATOM 748 N N . SER A 1 95 ? 17.500 4.572 -8.955 1.00 64.19 95 SER A N 1
ATOM 749 C CA . SER A 1 95 ? 18.125 4.893 -10.243 1.00 64.19 95 SER A CA 1
ATOM 750 C C . SER A 1 95 ? 18.968 3.706 -10.676 1.00 64.19 95 SER A C 1
ATOM 752 O O . SER A 1 95 ? 19.887 3.283 -9.972 1.00 64.19 95 SER A O 1
ATOM 754 N N . THR A 1 96 ? 18.650 3.146 -11.833 1.00 54.03 96 THR A N 1
ATOM 755 C CA . THR A 1 96 ? 19.558 2.235 -12.503 1.00 54.03 96 THR A CA 1
ATOM 756 C C . THR A 1 96 ? 20.377 3.078 -13.461 1.00 54.03 96 THR A C 1
ATOM 758 O O . THR A 1 96 ? 19.995 3.227 -14.620 1.00 54.03 96 THR A O 1
ATOM 761 N N . ASP A 1 97 ? 21.538 3.567 -13.026 1.00 51.59 97 ASP A N 1
ATOM 762 C CA . ASP A 1 97 ? 22.564 4.142 -13.918 1.00 51.59 97 ASP A CA 1
ATOM 763 C C . ASP A 1 97 ? 23.185 3.061 -14.836 1.00 51.59 97 ASP A C 1
ATOM 765 O O . ASP A 1 97 ? 24.335 3.135 -15.263 1.00 51.59 97 ASP A O 1
ATOM 769 N N . TYR A 1 98 ? 22.426 2.003 -15.124 1.00 45.72 98 TYR A N 1
ATOM 770 C CA . TYR A 1 98 ? 22.816 0.912 -15.983 1.00 45.72 98 TYR A CA 1
ATOM 771 C C . TYR A 1 98 ? 22.798 1.431 -17.422 1.00 45.72 98 TYR A C 1
ATOM 773 O O . TYR A 1 98 ? 21.740 1.858 -17.901 1.00 45.72 98 TYR A O 1
ATOM 781 N N . PRO A 1 99 ? 23.924 1.392 -18.150 1.00 41.94 99 PRO A N 1
ATOM 782 C CA . PRO A 1 99 ? 23.902 1.663 -19.573 1.00 41.94 99 PRO A CA 1
ATOM 783 C C . PRO A 1 99 ? 23.117 0.529 -20.240 1.00 41.94 99 PRO A C 1
ATOM 785 O O . PRO A 1 99 ? 23.654 -0.551 -20.485 1.00 41.94 99 PRO A O 1
ATOM 788 N N . LEU A 1 100 ? 21.826 0.747 -20.518 1.00 48.66 100 LEU A N 1
ATOM 789 C CA . LEU A 1 100 ? 21.120 -0.081 -21.493 1.00 48.66 100 LEU A CA 1
ATOM 790 C C . LEU A 1 100 ? 21.943 -0.045 -22.786 1.00 48.66 100 LEU A C 1
ATOM 792 O O . LEU A 1 100 ? 22.328 1.034 -23.249 1.00 48.66 100 LEU A O 1
ATOM 796 N N . GLN A 1 101 ? 22.242 -1.222 -23.343 1.00 43.84 101 GLN A N 1
ATOM 797 C CA . GLN A 1 101 ? 22.949 -1.331 -24.615 1.00 43.84 101 GLN A CA 1
ATOM 798 C C . GLN A 1 101 ? 22.265 -0.426 -25.650 1.00 43.84 101 GLN A C 1
ATOM 800 O O . GLN A 1 101 ? 21.046 -0.456 -25.817 1.00 43.84 101 GLN A O 1
ATOM 805 N N . LEU A 1 102 ? 23.062 0.404 -26.333 1.00 43.84 102 LEU A N 1
ATOM 806 C CA . LEU A 1 102 ? 22.608 1.448 -27.263 1.00 43.84 102 LEU A CA 1
ATOM 807 C C . LEU A 1 102 ? 21.649 0.961 -28.373 1.00 43.84 102 LEU A C 1
ATOM 809 O O . LEU A 1 102 ? 21.025 1.791 -29.034 1.00 43.84 102 LEU A O 1
ATOM 813 N N . SER A 1 103 ? 21.526 -0.348 -28.601 1.00 45.38 103 SER A N 1
ATOM 814 C CA . SER A 1 103 ? 20.654 -0.950 -29.613 1.00 45.38 103 SER A CA 1
ATOM 815 C C . SER A 1 103 ? 19.156 -0.828 -29.306 1.00 45.38 103 SER A C 1
ATOM 817 O O . SER A 1 103 ? 18.375 -0.750 -30.251 1.00 45.38 103 SER A O 1
ATOM 819 N N . GLU A 1 104 ? 18.742 -0.737 -28.036 1.00 47.34 104 GLU A N 1
ATOM 820 C CA . GLU A 1 104 ? 17.318 -0.645 -27.641 1.00 47.34 104 GLU A CA 1
ATOM 821 C C . GLU A 1 104 ? 16.795 0.802 -27.547 1.00 47.34 104 GLU A C 1
ATOM 823 O O . GLU A 1 104 ? 15.592 1.034 -27.440 1.00 47.34 104 GLU A O 1
ATOM 828 N N . ARG A 1 105 ? 17.674 1.809 -27.661 1.00 45.72 105 ARG A N 1
ATOM 829 C CA . ARG A 1 105 ? 17.291 3.235 -27.605 1.00 45.72 105 ARG A CA 1
ATOM 830 C C . ARG A 1 105 ? 16.490 3.727 -28.814 1.00 45.72 105 ARG A C 1
ATOM 832 O O . ARG A 1 105 ? 15.873 4.782 -28.726 1.00 45.72 105 ARG A O 1
ATOM 839 N N . LYS A 1 106 ? 16.506 3.020 -29.950 1.00 43.56 106 LYS A N 1
ATOM 840 C CA . LYS A 1 106 ? 15.996 3.568 -31.224 1.00 43.56 106 LYS A CA 1
ATOM 841 C C . LYS A 1 106 ? 14.473 3.747 -31.297 1.00 43.56 106 LYS A C 1
ATOM 843 O O . LYS A 1 106 ? 14.026 4.478 -32.171 1.00 43.56 106 LYS A O 1
ATOM 848 N N . SER A 1 107 ? 13.690 3.134 -30.406 1.00 49.12 107 SER A N 1
ATOM 849 C CA . SER A 1 107 ? 12.220 3.271 -30.379 1.00 49.12 107 SER A CA 1
ATOM 850 C C . SER A 1 107 ? 11.673 3.906 -29.099 1.00 49.12 107 SER A C 1
ATOM 852 O O . SER A 1 107 ? 10.459 3.976 -28.925 1.00 49.12 107 SER A O 1
ATOM 854 N N . CYS A 1 108 ? 12.546 4.323 -28.182 1.00 49.38 108 CYS A N 1
ATOM 855 C CA . CYS A 1 108 ? 12.158 4.863 -26.889 1.00 49.38 108 CYS A CA 1
ATOM 856 C C . CYS A 1 108 ? 12.605 6.324 -26.809 1.00 49.38 108 CYS A C 1
ATOM 858 O O . CYS A 1 108 ? 13.669 6.627 -26.270 1.00 49.38 108 CYS A O 1
ATOM 860 N N . GLU A 1 109 ? 11.825 7.227 -27.407 1.00 47.12 109 GLU A N 1
ATOM 861 C CA . GLU A 1 109 ? 12.029 8.668 -27.234 1.00 47.12 109 GLU A CA 1
ATOM 862 C C . GLU A 1 109 ? 12.113 9.016 -25.739 1.00 47.12 109 GLU A C 1
ATOM 864 O O . GLU A 1 109 ? 11.338 8.496 -24.940 1.00 47.12 109 GLU A O 1
ATOM 869 N N . ASN A 1 110 ? 13.103 9.848 -25.391 1.00 48.91 110 ASN A N 1
ATOM 870 C CA . ASN A 1 110 ? 13.424 10.441 -24.083 1.00 48.91 110 ASN A CA 1
ATOM 871 C C . ASN A 1 110 ? 12.432 10.157 -22.935 1.00 48.91 110 ASN A C 1
ATOM 873 O O . ASN A 1 110 ? 11.689 11.040 -22.502 1.00 48.91 110 ASN A O 1
ATOM 877 N N . VAL A 1 111 ? 12.475 8.943 -22.379 1.00 52.69 111 VAL A N 1
ATOM 878 C CA . VAL A 1 111 ? 11.758 8.621 -21.140 1.00 52.69 111 VAL A CA 1
ATOM 879 C C . VAL A 1 111 ? 12.426 9.395 -20.010 1.00 52.69 111 VA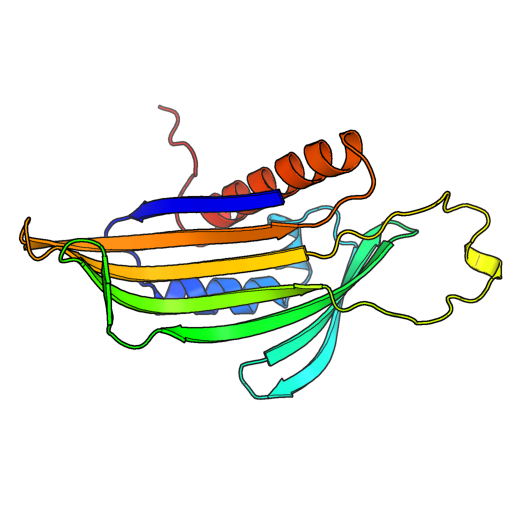L A C 1
ATOM 881 O O . VAL A 1 111 ? 13.573 9.135 -19.648 1.00 52.69 111 VAL A O 1
ATOM 884 N N . THR A 1 112 ? 11.715 10.386 -19.479 1.00 53.81 112 THR A N 1
ATOM 885 C CA . THR A 1 112 ? 12.125 11.109 -18.276 1.00 53.81 112 THR A CA 1
ATOM 886 C C . THR A 1 112 ? 11.676 10.299 -17.070 1.00 53.81 112 THR A C 1
ATOM 888 O O . THR A 1 112 ? 10.484 10.088 -16.856 1.00 53.81 112 THR A O 1
ATOM 891 N N . TRP A 1 113 ? 12.645 9.789 -16.314 1.00 61.12 113 TRP A N 1
ATOM 892 C CA . TRP A 1 113 ? 12.393 8.958 -15.144 1.00 61.12 113 TRP A CA 1
ATOM 893 C C . TRP A 1 113 ? 11.795 9.785 -14.015 1.00 61.12 113 TRP A C 1
ATOM 895 O O . TRP A 1 113 ? 12.347 10.823 -13.650 1.00 61.12 113 TRP A O 1
ATOM 905 N N . ALA A 1 114 ? 10.700 9.297 -13.437 1.00 61.62 114 ALA A N 1
ATOM 906 C CA . ALA A 1 114 ? 10.175 9.868 -12.213 1.00 61.62 114 ALA A CA 1
ATOM 907 C C . ALA A 1 114 ? 10.880 9.237 -11.014 1.00 61.62 114 ALA A C 1
ATOM 909 O O . ALA A 1 114 ? 10.794 8.024 -10.804 1.00 61.62 114 ALA A O 1
ATOM 910 N N . HIS A 1 115 ? 11.579 10.051 -10.223 1.00 68.38 115 HIS A N 1
ATOM 911 C CA . HIS A 1 115 ? 12.061 9.600 -8.924 1.00 68.38 115 HIS A CA 1
ATOM 912 C C . HIS A 1 115 ? 10.849 9.528 -7.996 1.00 68.38 115 HIS A C 1
ATOM 914 O O . HIS A 1 115 ? 10.257 10.553 -7.665 1.00 68.38 115 HIS A O 1
ATOM 920 N N . LEU A 1 116 ? 10.452 8.314 -7.629 1.00 77.31 116 LEU A N 1
ATOM 921 C CA . LEU A 1 116 ? 9.205 8.033 -6.934 1.00 77.31 116 LEU A CA 1
ATOM 922 C C . LEU A 1 116 ? 9.501 7.376 -5.588 1.00 77.31 116 LEU A C 1
ATOM 924 O O . LEU A 1 116 ? 10.209 6.375 -5.504 1.00 77.31 116 LEU A O 1
ATOM 928 N N . ALA A 1 117 ? 8.956 7.955 -4.528 1.00 84.56 117 ALA A N 1
ATOM 929 C CA . ALA A 1 117 ? 8.952 7.400 -3.187 1.00 84.56 117 ALA A CA 1
ATOM 930 C C . ALA A 1 117 ? 7.507 7.420 -2.695 1.00 84.56 117 ALA A C 1
ATOM 932 O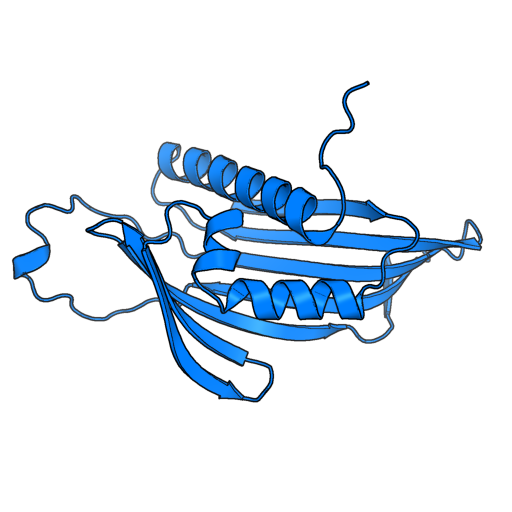 O . ALA A 1 117 ? 6.947 8.494 -2.499 1.00 84.56 117 ALA A O 1
ATOM 933 N N . LEU A 1 118 ? 6.900 6.249 -2.544 1.00 88.44 118 LEU A N 1
ATOM 934 C CA . LEU A 1 118 ? 5.531 6.074 -2.067 1.00 88.44 118 LEU A CA 1
ATOM 935 C C . LEU A 1 118 ? 5.545 5.282 -0.769 1.00 88.44 118 LEU A C 1
ATOM 937 O O . LEU A 1 118 ? 6.375 4.395 -0.597 1.00 88.44 118 LEU A O 1
ATOM 941 N N . SER A 1 119 ? 4.603 5.541 0.120 1.00 90.81 119 SER A N 1
ATOM 942 C CA . SER A 1 119 ? 4.357 4.689 1.271 1.00 90.81 119 SER A CA 1
ATOM 943 C C . SER A 1 119 ? 2.873 4.565 1.577 1.00 90.81 119 SER A C 1
ATOM 945 O O . SER A 1 119 ? 2.075 5.472 1.333 1.00 90.81 119 SER A O 1
ATOM 947 N N . ILE A 1 120 ? 2.520 3.404 2.117 1.00 93.00 120 ILE A N 1
ATOM 948 C CA . ILE A 1 120 ? 1.236 3.137 2.749 1.00 93.00 120 ILE A CA 1
ATOM 949 C C . ILE A 1 120 ? 1.519 2.959 4.233 1.00 93.00 120 ILE A C 1
ATOM 951 O O . ILE A 1 120 ? 2.252 2.053 4.628 1.00 93.00 120 ILE A O 1
ATOM 955 N N . GLU A 1 121 ? 0.955 3.834 5.049 1.00 93.69 121 GLU A N 1
ATOM 956 C CA . GLU A 1 121 ? 1.002 3.742 6.501 1.00 93.69 121 GLU A CA 1
ATOM 957 C C . GLU A 1 121 ? -0.367 3.287 6.988 1.00 93.69 121 GLU A C 1
ATOM 959 O O . GLU A 1 121 ? -1.378 3.912 6.668 1.00 93.69 121 GLU A O 1
ATOM 964 N N . ALA A 1 122 ? -0.409 2.215 7.767 1.00 94.06 122 ALA A N 1
ATOM 965 C CA . ALA A 1 122 ? -1.620 1.746 8.415 1.00 94.06 122 ALA A CA 1
ATOM 966 C C . ALA A 1 122 ? -1.424 1.835 9.924 1.00 94.06 122 ALA A C 1
ATOM 968 O O . ALA A 1 122 ? -0.487 1.249 10.462 1.00 94.06 122 ALA A O 1
ATOM 969 N N . LEU A 1 123 ? -2.286 2.603 10.585 1.00 94.00 123 LEU A N 1
ATOM 970 C CA . LEU A 1 123 ? -2.170 2.979 11.989 1.00 94.00 123 LEU A CA 1
ATOM 971 C C . LEU A 1 123 ? -3.427 2.566 12.743 1.00 94.00 123 LEU A C 1
ATOM 973 O O . LEU A 1 123 ? -4.536 2.810 12.278 1.00 94.00 123 LEU A O 1
ATOM 977 N N . GLU A 1 124 ? -3.258 2.019 13.934 1.00 94.38 124 GLU A N 1
ATOM 978 C CA . GLU A 1 124 ? -4.275 2.020 14.977 1.00 94.38 124 GLU A CA 1
ATOM 979 C C . GLU A 1 124 ? -4.157 3.345 15.720 1.00 94.38 124 GLU A C 1
ATOM 981 O O . GLU A 1 124 ? -3.077 3.683 16.204 1.00 94.38 124 GLU A O 1
ATOM 986 N N . VAL A 1 125 ? -5.235 4.124 15.751 1.00 93.94 125 VAL A N 1
ATOM 987 C CA . VAL A 1 125 ? -5.248 5.471 16.316 1.00 93.94 125 VAL A CA 1
ATOM 988 C C . VAL A 1 125 ? -6.250 5.541 17.455 1.00 93.94 125 VAL A C 1
ATOM 990 O O . VAL A 1 125 ? -7.422 5.201 17.287 1.00 93.94 125 VAL A O 1
ATOM 993 N N . PHE A 1 126 ? -5.785 6.056 18.588 1.00 91.62 126 PHE A N 1
ATOM 994 C CA . PHE A 1 126 ? -6.616 6.454 19.712 1.00 91.62 126 PHE A CA 1
ATOM 995 C C . PHE A 1 126 ? -6.703 7.978 19.773 1.00 91.62 126 PHE A C 1
ATOM 997 O O . PHE A 1 126 ? -5.687 8.680 19.758 1.00 91.62 126 PHE A O 1
ATOM 1004 N N . ASN A 1 127 ? -7.925 8.498 19.840 1.00 90.19 127 ASN A N 1
ATOM 1005 C CA . ASN A 1 127 ? -8.184 9.915 20.040 1.00 90.19 127 ASN A CA 1
ATOM 1006 C C . ASN A 1 127 ? -8.516 10.175 21.510 1.00 90.19 127 ASN A C 1
ATOM 1008 O O . ASN A 1 127 ? -9.603 9.843 21.975 1.00 90.19 127 ASN A O 1
ATOM 1012 N N . SER A 1 128 ? -7.598 10.818 22.230 1.00 87.19 128 SER A N 1
ATOM 1013 C CA . SER A 1 128 ? -7.791 11.121 23.653 1.00 87.19 128 SER A CA 1
ATOM 1014 C C . SER A 1 128 ? -8.890 12.155 23.925 1.00 87.19 128 SER A C 1
ATOM 1016 O O . SER A 1 128 ? -9.459 12.164 25.013 1.00 87.19 128 SER A O 1
ATOM 1018 N N . THR A 1 129 ? -9.218 13.009 22.949 1.00 87.94 129 THR A N 1
ATOM 1019 C CA . THR A 1 129 ? -10.267 14.031 23.073 1.00 87.94 129 THR A CA 1
ATOM 1020 C C . THR A 1 129 ? -11.667 13.441 22.922 1.00 87.94 129 THR A C 1
ATOM 1022 O O . THR A 1 129 ? -12.574 13.848 23.643 1.00 87.94 129 THR A O 1
ATOM 1025 N N . THR A 1 130 ? -11.862 12.487 22.006 1.00 89.50 130 THR A N 1
ATOM 1026 C CA . THR A 1 130 ? -13.179 11.863 21.768 1.00 89.50 130 THR A CA 1
ATOM 1027 C C . THR A 1 130 ? -13.341 10.499 22.438 1.00 89.50 130 THR A C 1
ATOM 1029 O O . THR A 1 130 ? -14.460 10.012 22.561 1.00 89.50 130 THR A O 1
ATOM 1032 N N . GLY A 1 131 ? -12.245 9.871 22.874 1.00 89.44 131 GLY A N 1
ATOM 1033 C CA . GLY A 1 131 ? -12.224 8.500 23.390 1.00 89.44 131 GLY A CA 1
ATOM 1034 C C . GLY A 1 131 ? -12.349 7.424 22.304 1.00 89.44 131 GLY A C 1
ATOM 1035 O O . GLY A 1 131 ? -12.477 6.244 22.627 1.00 89.44 131 GLY A O 1
ATOM 1036 N N . GLU A 1 132 ? -12.333 7.806 21.025 1.00 93.25 132 GLU A N 1
ATOM 1037 C CA . GLU A 1 132 ? -12.537 6.883 19.909 1.00 93.25 132 GLU A CA 1
ATOM 1038 C C . GLU A 1 132 ? -11.260 6.133 19.518 1.00 93.25 132 GLU A C 1
ATOM 1040 O O . GLU A 1 132 ? -10.162 6.694 19.507 1.00 93.25 132 GLU A O 1
ATOM 1045 N 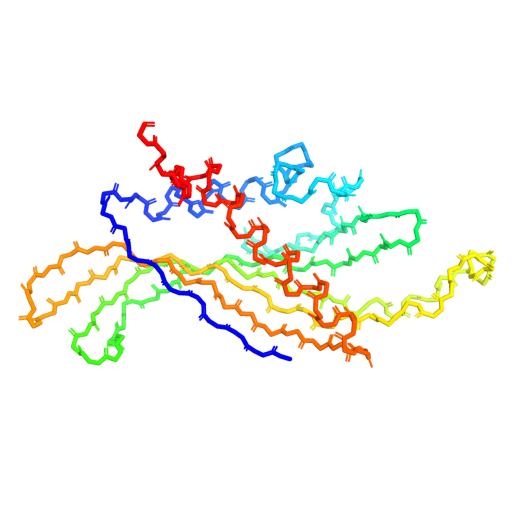N . ASN A 1 133 ? -11.444 4.876 19.107 1.00 93.38 133 ASN A N 1
ATOM 1046 C CA . ASN A 1 133 ? -10.430 4.064 18.443 1.00 93.38 133 ASN A CA 1
ATOM 1047 C C . ASN A 1 133 ? -10.838 3.834 16.986 1.00 93.38 133 ASN A C 1
ATOM 1049 O O . ASN A 1 133 ? -11.968 3.424 16.714 1.00 93.38 133 ASN A O 1
ATOM 1053 N N . TYR A 1 134 ? -9.918 4.063 16.057 1.00 94.56 134 TYR A N 1
ATOM 1054 C CA . TYR A 1 134 ? -10.123 3.807 14.633 1.00 94.56 134 TYR A CA 1
ATOM 1055 C C . TYR A 1 134 ? -8.804 3.443 13.956 1.00 94.56 134 TYR A C 1
ATOM 1057 O O . TYR A 1 134 ? -7.720 3.668 14.492 1.00 94.56 134 TYR A O 1
ATOM 1065 N N . GLN A 1 135 ? -8.886 2.890 12.751 1.00 94.62 135 GLN A N 1
ATOM 1066 C CA . GLN A 1 135 ? -7.720 2.648 11.916 1.00 94.62 135 GLN A CA 1
ATOM 1067 C C . GLN A 1 135 ? -7.560 3.786 10.918 1.00 94.62 135 GLN A C 1
ATOM 1069 O O . GLN A 1 135 ? -8.520 4.218 10.287 1.00 94.62 135 GLN A O 1
ATOM 1074 N N . ARG A 1 136 ? -6.343 4.286 10.750 1.00 93.75 136 ARG A N 1
ATOM 1075 C CA . ARG A 1 136 ? -6.021 5.333 9.786 1.00 93.75 136 ARG A CA 1
ATOM 1076 C C . ARG A 1 136 ? -5.058 4.790 8.753 1.00 93.75 136 ARG A C 1
ATOM 1078 O O . ARG A 1 136 ? -3.972 4.341 9.105 1.00 93.75 136 ARG A O 1
ATOM 1085 N N . ILE A 1 137 ? -5.443 4.897 7.488 1.00 93.00 137 ILE A N 1
ATOM 1086 C CA . ILE A 1 137 ? -4.551 4.633 6.365 1.00 93.00 137 ILE A CA 1
ATOM 1087 C C . ILE A 1 137 ? -4.084 5.969 5.798 1.00 93.00 137 ILE A C 1
ATOM 1089 O O . ILE A 1 137 ? -4.899 6.863 5.541 1.00 93.00 137 ILE A O 1
ATOM 1093 N N . ARG A 1 138 ? -2.771 6.115 5.623 1.00 92.69 138 ARG A N 1
ATOM 1094 C CA . ARG A 1 138 ? -2.144 7.253 4.954 1.00 92.69 138 ARG A CA 1
ATOM 1095 C C . ARG A 1 138 ? -1.391 6.758 3.734 1.00 92.69 138 ARG A C 1
A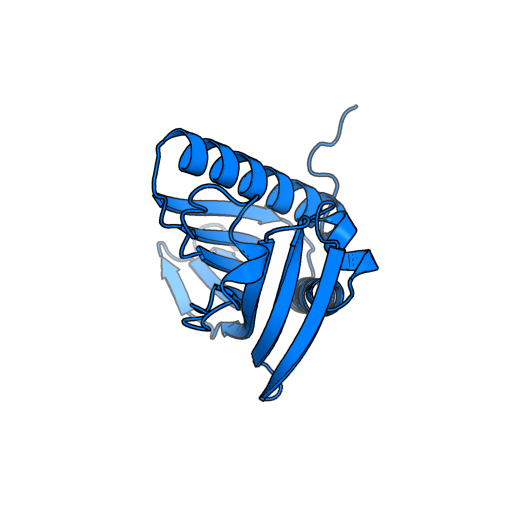TOM 1097 O O . ARG A 1 138 ? -0.557 5.868 3.842 1.00 92.69 138 ARG A O 1
ATOM 1104 N N . TRP A 1 139 ? -1.653 7.373 2.593 1.00 92.06 139 TRP A N 1
ATOM 1105 C CA . TRP A 1 139 ? -0.836 7.210 1.400 1.00 92.06 139 TRP A CA 1
ATOM 1106 C C . TRP A 1 139 ? -0.018 8.470 1.237 1.00 92.06 139 TRP A C 1
ATOM 1108 O O . TRP A 1 139 ? -0.569 9.557 1.042 1.00 92.06 139 TRP A O 1
ATOM 1118 N N . VAL A 1 140 ? 1.289 8.322 1.363 1.00 91.00 140 VAL A N 1
ATOM 1119 C CA . VAL A 1 140 ? 2.238 9.422 1.272 1.00 91.00 140 VAL A CA 1
ATOM 1120 C C . VAL A 1 140 ? 3.087 9.184 0.045 1.00 91.00 140 VAL A C 1
ATOM 1122 O O . VAL A 1 140 ? 3.472 8.054 -0.251 1.00 91.00 140 VAL A O 1
ATOM 1125 N N . GLY A 1 141 ? 3.381 10.243 -0.692 1.00 88.06 141 GLY A N 1
ATOM 1126 C CA . GLY A 1 141 ? 4.244 10.105 -1.841 1.00 88.06 141 GLY A CA 1
ATOM 1127 C C . GLY A 1 141 ? 4.968 11.376 -2.203 1.00 88.06 141 GLY A C 1
ATOM 1128 O O . GLY A 1 141 ? 4.464 12.486 -2.032 1.00 88.06 141 GLY A O 1
ATOM 1129 N N . ARG A 1 142 ? 6.164 11.182 -2.743 1.00 84.25 142 ARG A N 1
ATOM 1130 C CA . ARG A 1 142 ? 6.943 12.195 -3.427 1.00 84.25 142 ARG A CA 1
ATOM 1131 C C . ARG A 1 142 ? 7.334 11.667 -4.789 1.00 84.25 142 ARG A C 1
ATOM 1133 O O . ARG A 1 142 ? 7.847 10.557 -4.921 1.00 84.25 142 ARG A O 1
ATOM 1140 N N . THR A 1 143 ? 7.129 12.504 -5.784 1.00 76.69 143 THR A N 1
ATOM 1141 C CA . THR A 1 143 ? 7.430 12.199 -7.172 1.00 76.69 143 THR A CA 1
ATOM 1142 C C . THR A 1 143 ? 8.106 13.390 -7.833 1.00 76.69 143 THR A C 1
ATOM 1144 O O . THR A 1 143 ? 7.771 14.545 -7.556 1.00 76.69 143 THR A O 1
ATOM 1147 N N . ASP A 1 144 ? 9.086 13.132 -8.684 1.00 72.62 144 ASP A N 1
ATOM 1148 C CA . ASP A 1 144 ? 9.716 14.141 -9.536 1.00 72.62 144 ASP A CA 1
ATOM 1149 C C . ASP A 1 144 ? 9.363 13.863 -10.998 1.00 72.62 144 ASP A C 1
ATOM 1151 O O . ASP A 1 144 ? 9.292 12.701 -11.381 1.00 72.62 144 ASP A O 1
ATOM 1155 N N . TYR A 1 145 ? 9.110 14.889 -11.812 1.00 69.12 145 TYR A N 1
ATOM 1156 C CA . TYR A 1 145 ? 8.685 14.699 -13.204 1.00 69.12 145 TYR A CA 1
ATOM 1157 C C . TYR A 1 145 ? 9.338 15.699 -14.144 1.00 69.12 145 TYR A C 1
ATOM 1159 O O . TYR A 1 145 ? 9.492 16.872 -13.816 1.00 69.12 145 TYR A O 1
ATOM 1167 N N . GLY A 1 146 ? 9.619 15.244 -15.367 1.00 65.94 146 GLY A N 1
ATOM 1168 C CA . GLY A 1 146 ? 10.203 16.088 -16.407 1.00 65.94 146 GLY A CA 1
ATOM 1169 C C . GLY A 1 146 ? 9.241 17.124 -17.007 1.00 65.94 146 GLY A C 1
ATOM 1170 O O . GLY A 1 146 ? 9.664 18.241 -17.286 1.00 65.94 146 GLY A O 1
ATOM 1171 N N . SER A 1 147 ? 7.958 16.785 -17.211 1.00 74.81 147 SER A N 1
ATOM 1172 C CA . SER A 1 147 ? 6.950 17.698 -17.789 1.00 74.81 147 SER A CA 1
ATOM 1173 C C . SER A 1 147 ? 5.633 17.688 -17.010 1.00 74.81 147 SER A C 1
ATOM 1175 O O . SER A 1 147 ? 5.385 16.814 -16.174 1.00 74.81 147 SER A O 1
ATOM 1177 N N . LYS A 1 148 ? 4.759 18.658 -17.303 1.00 78.88 148 LYS A N 1
ATOM 1178 C CA . LYS A 1 148 ? 3.436 18.782 -16.675 1.00 78.88 148 LYS A CA 1
ATOM 1179 C C . LYS A 1 148 ? 2.511 17.616 -17.036 1.00 78.88 148 LYS A C 1
ATOM 1181 O O . LYS A 1 148 ? 1.766 17.144 -16.183 1.00 78.88 148 LYS A O 1
ATOM 1186 N N . GLU A 1 149 ? 2.574 17.135 -18.270 1.00 78.12 149 GLU A N 1
ATOM 1187 C CA . GLU A 1 149 ? 1.787 16.003 -18.766 1.00 78.12 149 GLU A CA 1
ATOM 1188 C C . GLU A 1 149 ? 2.194 14.712 -18.047 1.00 78.12 149 GLU A C 1
ATOM 1190 O O . GLU A 1 149 ? 1.332 13.950 -17.610 1.00 78.12 149 GLU A O 1
ATOM 1195 N N . HIS A 1 150 ? 3.501 14.503 -17.845 1.00 74.12 150 HIS A N 1
ATOM 1196 C CA . HIS A 1 150 ? 4.013 13.383 -17.051 1.00 74.12 150 HIS A CA 1
ATOM 1197 C C . HIS A 1 150 ? 3.528 13.453 -15.599 1.00 74.12 150 HIS A C 1
ATOM 1199 O O . HIS A 1 150 ? 3.086 12.444 -15.055 1.00 74.12 150 HIS A O 1
ATOM 1205 N N . ALA A 1 151 ? 3.524 14.649 -15.002 1.00 75.69 151 ALA A N 1
ATOM 1206 C CA . ALA A 1 151 ? 3.017 14.848 -13.648 1.00 75.69 151 ALA A CA 1
ATOM 1207 C C . ALA A 1 151 ? 1.518 14.533 -13.517 1.00 75.69 151 ALA A C 1
ATOM 1209 O O . ALA A 1 151 ? 1.100 13.909 -12.543 1.00 75.69 151 ALA A O 1
ATOM 1210 N N . GLN A 1 152 ? 0.703 14.946 -14.495 1.00 79.94 152 GLN A N 1
ATOM 1211 C CA . GLN A 1 152 ? -0.736 14.661 -14.513 1.00 79.94 152 GLN A CA 1
ATOM 1212 C C . GLN A 1 152 ? -1.025 13.170 -14.673 1.00 79.94 152 GLN A C 1
ATOM 1214 O O . GLN A 1 152 ? -1.894 12.638 -13.983 1.00 79.94 152 GLN A O 1
ATOM 1219 N N . ARG A 1 153 ? -0.291 12.500 -15.567 1.00 79.12 153 ARG A N 1
ATOM 1220 C CA . ARG A 1 153 ? -0.428 11.061 -15.781 1.00 79.12 153 ARG A CA 1
ATOM 1221 C C . ARG A 1 153 ? -0.084 10.276 -14.523 1.00 79.12 153 ARG A C 1
ATOM 1223 O O . ARG A 1 153 ? -0.888 9.456 -14.101 1.00 79.12 153 ARG A O 1
ATOM 1230 N N . ASP A 1 154 ? 1.051 10.565 -13.895 1.00 77.69 154 ASP A N 1
ATOM 1231 C CA . ASP A 1 154 ? 1.436 9.856 -12.676 1.00 77.69 154 ASP A CA 1
ATOM 1232 C C . ASP A 1 154 ? 0.465 10.129 -11.523 1.00 77.69 154 ASP A C 1
ATOM 1234 O O . ASP A 1 154 ? 0.072 9.200 -10.827 1.00 77.69 154 ASP A O 1
ATOM 1238 N N . ALA A 1 155 ? -0.013 11.369 -11.361 1.00 80.69 155 ALA A N 1
ATOM 1239 C CA . ALA A 1 155 ? -1.035 11.664 -10.359 1.00 80.69 155 ALA A CA 1
ATOM 1240 C C . ALA A 1 155 ? -2.306 10.815 -10.569 1.00 80.69 155 ALA A C 1
ATOM 1242 O O . ALA A 1 155 ? -2.867 10.295 -9.601 1.00 80.69 155 ALA A O 1
ATOM 1243 N N . ALA A 1 156 ? -2.738 10.635 -11.823 1.00 84.50 156 ALA A N 1
ATOM 1244 C CA . ALA A 1 156 ? -3.864 9.770 -12.160 1.00 84.50 156 ALA A CA 1
ATOM 1245 C C . ALA A 1 156 ? -3.557 8.286 -11.890 1.00 84.50 156 ALA A C 1
ATOM 1247 O O . ALA A 1 156 ? -4.370 7.608 -11.259 1.00 84.50 156 ALA A O 1
ATOM 1248 N N . ASP A 1 157 ? -2.389 7.793 -12.305 1.00 82.88 157 ASP A N 1
ATOM 1249 C CA . ASP A 1 157 ? -1.962 6.399 -12.117 1.00 82.88 157 ASP A CA 1
ATOM 1250 C C . ASP A 1 157 ? -1.802 6.057 -10.622 1.00 82.88 157 ASP A C 1
ATOM 1252 O O . ASP A 1 157 ? -2.220 4.988 -10.163 1.00 82.88 157 ASP A O 1
ATOM 1256 N N . THR A 1 158 ? -1.265 6.989 -9.834 1.00 83.81 158 THR A N 1
ATOM 1257 C CA . THR A 1 158 ? -1.135 6.901 -8.376 1.00 83.81 158 THR A CA 1
ATOM 1258 C C . THR A 1 158 ? -2.507 6.835 -7.709 1.00 83.81 158 THR A C 1
ATOM 1260 O O . THR A 1 158 ? -2.762 5.906 -6.940 1.00 83.81 158 THR A O 1
ATOM 1263 N N . LEU A 1 159 ? -3.427 7.747 -8.043 1.00 86.50 159 LEU A N 1
ATOM 1264 C CA . LEU A 1 159 ? -4.783 7.743 -7.485 1.00 86.50 159 LEU A CA 1
ATOM 1265 C C . LEU A 1 159 ? -5.540 6.455 -7.839 1.00 86.50 159 LEU A C 1
ATOM 1267 O O . LEU A 1 159 ? -6.167 5.844 -6.974 1.00 86.50 159 LEU A O 1
ATOM 1271 N N . GLN A 1 160 ? -5.457 6.003 -9.092 1.00 88.12 160 GLN A N 1
ATOM 1272 C CA . GLN A 1 160 ? -6.082 4.751 -9.521 1.00 88.12 160 GLN A CA 1
ATOM 1273 C C . GLN A 1 160 ? -5.498 3.540 -8.792 1.00 88.12 160 GLN A C 1
ATOM 1275 O O . GLN A 1 160 ? -6.251 2.666 -8.363 1.00 88.12 160 GLN A O 1
ATOM 1280 N N . SER A 1 161 ? -4.175 3.499 -8.611 1.00 87.94 161 SER A N 1
ATOM 1281 C CA . SER A 1 161 ? -3.506 2.437 -7.853 1.00 87.94 161 SER A CA 1
ATOM 1282 C C . SER A 1 161 ? -3.992 2.404 -6.404 1.00 87.94 161 SER A C 1
ATOM 1284 O O . SER A 1 161 ? -4.290 1.334 -5.882 1.00 87.94 161 SER A O 1
ATOM 1286 N N . MET A 1 162 ? -4.134 3.567 -5.762 1.00 88.88 162 MET A N 1
ATOM 1287 C CA . MET A 1 162 ? -4.652 3.658 -4.395 1.00 88.88 162 MET A CA 1
ATOM 1288 C C . MET A 1 162 ? -6.092 3.149 -4.282 1.00 88.88 162 MET A C 1
ATOM 1290 O O . MET A 1 162 ? -6.388 2.347 -3.399 1.00 88.88 162 MET A O 1
ATOM 1294 N N . LEU A 1 163 ? -6.976 3.560 -5.196 1.00 89.81 163 LEU A N 1
ATOM 1295 C CA . LEU A 1 163 ? -8.375 3.121 -5.200 1.00 89.81 163 LEU A CA 1
ATOM 1296 C C . LEU A 1 163 ? -8.500 1.613 -5.448 1.00 89.81 163 LEU A C 1
ATOM 1298 O O . LEU A 1 163 ? -9.271 0.939 -4.769 1.00 89.81 163 LEU A O 1
ATOM 1302 N N . ARG A 1 164 ? -7.714 1.060 -6.381 1.00 91.44 164 ARG A N 1
ATOM 1303 C CA . ARG A 1 164 ? -7.678 -0.389 -6.635 1.00 91.44 164 ARG A CA 1
ATOM 1304 C C . ARG A 1 164 ? -7.125 -1.167 -5.447 1.00 91.44 164 ARG A C 1
ATOM 1306 O O . ARG A 1 164 ? -7.665 -2.220 -5.124 1.00 91.44 164 ARG A O 1
ATOM 1313 N N . TRP A 1 165 ? -6.079 -0.657 -4.792 1.00 92.75 165 TRP A N 1
ATOM 1314 C CA . TRP A 1 165 ? -5.548 -1.245 -3.561 1.00 92.75 165 TRP A CA 1
ATOM 1315 C C . TRP A 1 165 ? -6.627 -1.296 -2.475 1.00 92.75 165 TRP A C 1
ATOM 1317 O O . TRP A 1 165 ? -6.838 -2.353 -1.883 1.00 92.75 165 TRP A O 1
ATOM 1327 N N . GLU A 1 166 ? -7.358 -0.195 -2.270 1.00 90.94 166 GLU A N 1
ATOM 1328 C CA . GLU A 1 166 ? -8.433 -0.130 -1.276 1.00 90.94 166 GLU A CA 1
ATOM 1329 C C . GLU A 1 166 ? -9.537 -1.149 -1.592 1.00 90.94 166 GLU A C 1
ATOM 1331 O O . GLU A 1 166 ? -9.882 -1.955 -0.728 1.00 90.94 166 GLU A O 1
ATOM 1336 N N . MET A 1 167 ? -10.007 -1.184 -2.847 1.00 89.69 167 MET A N 1
ATOM 1337 C CA . MET A 1 167 ? -11.016 -2.143 -3.318 1.00 89.69 167 MET A CA 1
ATOM 1338 C C . MET A 1 167 ? -10.599 -3.602 -3.131 1.00 89.69 167 MET A C 1
ATOM 1340 O O . MET A 1 167 ? -11.442 -4.448 -2.844 1.00 89.69 167 MET A O 1
ATOM 1344 N N . LEU A 1 168 ? -9.317 -3.910 -3.329 1.00 90.75 168 LEU A N 1
ATOM 1345 C CA . LEU A 1 168 ? -8.802 -5.275 -3.268 1.00 90.75 168 LEU A CA 1
ATOM 1346 C C . LEU A 1 168 ? -8.592 -5.766 -1.830 1.00 90.75 168 LEU A C 1
ATOM 1348 O O . LEU A 1 168 ? -8.754 -6.957 -1.556 1.00 90.75 168 LEU A O 1
ATOM 1352 N N . LEU A 1 169 ? -8.168 -4.880 -0.927 1.00 91.06 169 LEU A N 1
ATOM 1353 C CA . LEU A 1 169 ? -7.632 -5.280 0.377 1.00 91.06 169 LEU A CA 1
ATOM 1354 C C . LEU A 1 169 ? -8.448 -4.810 1.575 1.00 91.06 169 LEU A C 1
ATOM 1356 O O . LEU A 1 169 ? -8.379 -5.458 2.619 1.00 91.06 169 LEU A O 1
ATOM 1360 N N . VAL A 1 170 ? -9.210 -3.728 1.434 1.00 88.38 170 VAL A N 1
ATOM 1361 C CA . VAL A 1 170 ? -9.939 -3.103 2.540 1.00 88.38 170 VAL A CA 1
ATOM 1362 C C . VAL A 1 170 ? -11.440 -3.293 2.365 1.00 88.38 170 VAL A C 1
ATOM 1364 O O . VAL A 1 170 ? -12.061 -4.055 3.101 1.00 88.38 170 VAL A O 1
ATOM 1367 N N . ALA A 1 171 ? -12.025 -2.587 1.402 1.00 76.69 171 ALA A N 1
ATOM 1368 C CA . ALA A 1 171 ? -13.458 -2.529 1.144 1.00 76.69 171 ALA A CA 1
ATOM 1369 C C . ALA A 1 171 ? -13.691 -1.833 -0.209 1.00 76.69 171 ALA A C 1
ATOM 1371 O O . ALA A 1 171 ? -12.791 -1.143 -0.697 1.00 76.69 171 ALA A O 1
ATOM 1372 N N . PRO A 1 172 ? -14.881 -1.951 -0.825 1.00 68.31 172 PRO A N 1
ATOM 1373 C CA . PRO A 1 172 ? -15.199 -1.193 -2.029 1.00 68.31 172 PRO A CA 1
ATOM 1374 C C . PRO A 1 172 ? -14.948 0.306 -1.814 1.00 68.31 172 PRO A C 1
ATOM 1376 O O . PRO A 1 172 ? -15.462 0.896 -0.864 1.00 68.31 172 PRO A O 1
ATOM 1379 N N . ALA A 1 173 ? -14.182 0.932 -2.713 1.00 63.06 173 ALA A N 1
ATOM 1380 C CA . ALA A 1 173 ? -13.894 2.366 -2.637 1.00 63.06 173 ALA A CA 1
ATOM 1381 C C . ALA A 1 173 ? -15.171 3.221 -2.758 1.00 63.06 173 ALA A C 1
ATOM 1383 O O . ALA A 1 173 ? -15.237 4.331 -2.230 1.00 63.06 173 ALA A O 1
ATOM 1384 N N . LEU A 1 174 ? -16.191 2.684 -3.436 1.00 63.78 174 LEU A N 1
ATOM 1385 C CA . LEU A 1 174 ? -17.534 3.239 -3.549 1.00 63.78 174 LEU A CA 1
ATOM 1386 C C . LEU A 1 174 ? -18.550 2.128 -3.275 1.00 63.78 174 LEU A C 1
ATOM 1388 O O . LEU A 1 174 ? -18.518 1.087 -3.930 1.00 63.78 174 LEU A O 1
ATOM 1392 N N . ASN A 1 175 ? -19.473 2.379 -2.350 1.00 60.00 175 ASN A N 1
ATOM 1393 C CA . ASN A 1 175 ? -20.702 1.603 -2.228 1.00 60.00 175 ASN A CA 1
ATOM 1394 C C . ASN A 1 175 ? -21.775 2.339 -3.028 1.00 60.00 175 ASN A C 1
ATOM 1396 O O . ASN A 1 175 ? -22.271 3.375 -2.584 1.00 60.00 175 ASN A O 1
ATOM 1400 N N . LEU A 1 176 ? -22.075 1.850 -4.229 1.00 55.25 176 LEU A N 1
ATOM 1401 C CA . LEU A 1 176 ? -23.227 2.332 -4.985 1.00 55.25 176 LEU A CA 1
ATOM 1402 C C . LEU A 1 176 ? -24.480 1.584 -4.489 1.00 55.25 176 LEU A C 1
ATOM 1404 O O . LEU A 1 176 ? -24.375 0.377 -4.256 1.00 55.25 176 LEU A O 1
ATOM 1408 N N . PRO A 1 177 ? -25.607 2.286 -4.266 1.00 48.31 177 PRO A N 1
ATOM 1409 C CA . PRO A 1 177 ? -26.866 1.677 -3.838 1.00 48.31 177 PRO A CA 1
ATOM 1410 C C . PRO A 1 177 ? -27.477 0.759 -4.902 1.00 48.31 177 PRO A C 1
ATOM 1412 O O . PRO A 1 177 ? -27.219 0.984 -6.108 1.00 48.31 177 PRO A O 1
#

Sequence (177 aa):
MEFVFTKNFYGLNVLELMQRTWVNSLQLDEFKKIKAETRRLQVLQQINQTAMVFVCDVGPCLRVSWSNRIESITPGTLSDGLTGTGYVLGTQSVSTDYPLQLSERKSCENVTWAHLALSIEALEVFNSTTGENYQRIRWVGRTDYGSKEHAQRDAADTLQSMLRWEMLLVAPALNLP

Secondary structure (DSSP, 8-state):
-EEEEEEEESS--HHHHHHHHHHHHH-HHHHHHH-TT--EEEEEEE-SSSEEEEEEEEETTEEEEEEEEEEEEEEEEETTTEEEEEEEEEEEEEP------TTGGGG--------EEEEEEEEEEEETTT--EEEEEEEEEEE--SSHHHHHHHHHHHHHHHHHHHHHHTS-S----

pLDDT: mean 78.97, std 15.04, range [41.94, 94.62]

Organism: NCBI:txid4795

Radius of gyration: 17.89 Å; chains: 1; bounding box: 51×30×55 Å

=== Feature glossary ===
Legend for the data blocks above and below:

— What the protein is —

Sequence gives the chain of amino acids in standard one-letter code (A=alanine, C=cysteine, …, Y=tyrosine), read N→C. It is the only feature that is directly encoded by the gene; all structural features are derived from the folded form of this sequence.

The annotation block draws on four external resources. InterPro: which protein families and domains the sequence belongs to. GO: standardized terms for what the protein does, what process it participates in, and where in the cell it acts. CATH: which structural fold it has in the CATH hierarchy. Organism: the species of origin.

— Where its atoms are —

Atomic coordinates in PDBx/mmCIF format — the same representation the Protein Data Bank distributes. Each line of the _atom_site loop places one backbone atom in Cartesian space (units: ångströms, origin: arbitrary).

Six rendered views show the 3D structure from the faces of a cube — i.e. along ±x, ±y, ±z. Rendering representation is drawn randomly per protein from cartoon (secondary-structure ribbons), sticks (backbone bonds), or molecular surface; coloring is either N→C rainbow (blue at the N-terminus through red at the C-terminus) or one color per chain.

— Local backbone conformation —

DSSP 8-state secondary structure assigns each residue one of H (α-helix), G (3₁₀-helix), I (π-helix), E (extended β-strand), B (isolated β-bridge), T (hydrogen-bonded turn), S (bend), or '-' (coil). The assignment is computed from backbone hydrogen-bond geometry via the Kabsch–Sander algorithm.

P-SEA three-state annotation labels each residue as helix, strand, or coil based purely on the geometry of the Cα trace. It serves as a fallback when the full backbone (and thus DSSP) is unavailable.

φ (phi) and ψ (psi) are the two rotatable backbone dihedrals per residue: φ is the C(i-1)–N–Cα–C torsion, ψ is the N–Cα–C–N(i+1) torsion, both in degrees on (−180°, 180°]. α-helical residues cluster near (−60°, −45°); β-strand residues near (−120°, +130°). A Ramachandran plot is simply a scatter of (φ, ψ) for every residue.

— Global shape and packing —

Radius of gyration (Rg) is the root-mean-square distance of Cα atoms from their centroid — a single number for overall size and compactness. A globular domain of N residues has Rg ≈ 2.2·N^0.38 Å; an extended or disordered chain has a much larger Rg. The Cα contact count is the number of residue pairs whose Cα atoms are within 8 Å and are more than four positions apart in sequence — a standard proxy for tertiary packing density. The bounding box is the smallest axis-aligned box enclosing all Cα atoms.

Accessible surface area quantifi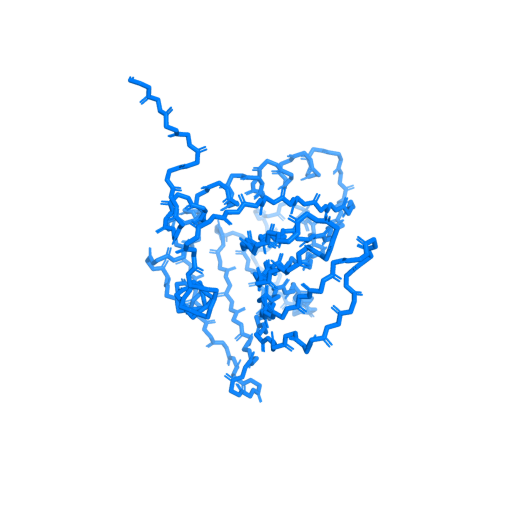es burial. A residue with SASA near zero is packed into the hydrophobic core; one with SASA >100 Å² sits on the surface. Computed here via the Shrake–Rupley numerical algorithm with a 1.4 Å probe.

The contact map is a binary N×N matrix image: pixel (i, j) is dark where Cα_i and Cα_j are within 8 Å and |i−j|>4. Because the |i−j|>4 filter removes local helical contacts, off-diagonal stripes parallel to the main diagonal indicate parallel β-sheets; stripes perpendicular to it indicate antiparallel β-sheets. The Ramachandran plot scatters every residue's (φ, ψ) pair against the sterically allowed regions. The PAE heatmap renders the predicted-aligned-error matrix.

— Structural neighborhood —

A 3Di character summarizes, for each residue, the relative orientation of the Cα frame of its nearest spatial neighbor. Because it encodes fold topology rather than chemistry, 3Di alignments detect remote structural similarity that sequence alignment misses.

Structural nearest neighbors (via Foldseek easy-search vs the PDB). Reported per hit: target PDB id, E-value, and alignment TM-score. A TM-score above ~0.5 is the conventional threshold for 'same fold'.

— Confidence and disorder —

For AlphaFold models, the B-factor field carries pLDDT — the model's own estimate of local accuracy on a 0–100 scale. Regions with pLDDT<50 should be treated as essentially unmodeled; they often correspond to intrinsically disordered segments.

B-factor (Debye–Waller factor) reflects atomic displacement in the crystal lattice. It is an experimental observable (units Å²), not a prediction; low values mean the atom is pinned down, high values mean it moves or is heterogeneous across the crystal.

Predicted Aligned Error (PAE) is an AlphaFold confidence matrix: entry (i, j) is the expected error in the position of residue j, in ångströms, when the prediction is superimposed on the true structure at residue i. Low PAE within a block of residues means that block is internally rigid and well-predicted; high PAE between two blocks means their relative placement is uncertain even if each block individually is confident.